Protein AF-A0A498CE31-F1 (afdb_monomer_lite)

Structure (mmCIF, N/CA/C/O backbone):
data_AF-A0A498CE31-F1
#
_entry.id   AF-A0A498CE31-F1
#
loop_
_atom_site.group_PDB
_atom_site.id
_atom_site.type_symbol
_atom_site.label_atom_id
_atom_site.label_alt_id
_atom_site.label_comp_id
_atom_site.label_asym_id
_atom_site.label_entity_id
_atom_site.label_seq_id
_atom_site.pdbx_PDB_ins_code
_atom_site.Cartn_x
_atom_site.Cartn_y
_atom_site.Cartn_z
_atom_site.occupancy
_atom_site.B_iso_or_equiv
_atom_site.auth_seq_id
_atom_site.auth_comp_id
_atom_site.auth_asym_id
_atom_site.auth_atom_id
_atom_site.pdbx_PDB_model_num
ATOM 1 N N . MET A 1 1 ? -31.314 -70.674 33.060 1.00 39.53 1 MET A N 1
ATOM 2 C CA . MET A 1 1 ? -30.081 -70.016 32.575 1.00 39.53 1 MET A CA 1
ATOM 3 C C . MET A 1 1 ? -30.277 -68.511 32.678 1.00 39.53 1 MET A C 1
ATOM 5 O O . MET A 1 1 ? -31.164 -67.989 32.021 1.00 39.53 1 MET A O 1
ATOM 9 N N . ARG A 1 2 ? -29.544 -67.838 33.573 1.00 36.94 2 ARG A N 1
ATOM 10 C CA . ARG A 1 2 ? -29.541 -66.370 33.699 1.00 36.94 2 ARG A CA 1
ATOM 11 C C . ARG A 1 2 ? -28.460 -65.829 32.764 1.00 36.94 2 ARG A C 1
ATOM 13 O O . ARG A 1 2 ? -27.302 -66.200 32.922 1.00 36.94 2 ARG A O 1
ATOM 20 N N . VAL A 1 3 ? -28.845 -65.010 31.790 1.00 39.75 3 VAL A N 1
ATOM 21 C CA . VAL A 1 3 ? -27.920 -64.3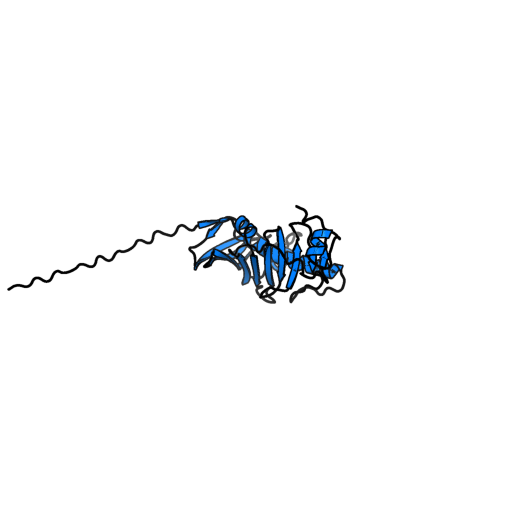25 30.879 1.00 39.75 3 VAL A CA 1
ATOM 22 C C . VAL A 1 3 ? -27.649 -62.938 31.462 1.00 39.75 3 VAL A C 1
ATOM 24 O O . VAL A 1 3 ? -28.561 -62.121 31.552 1.00 39.75 3 VAL A O 1
ATOM 27 N N . CYS A 1 4 ? -26.416 -62.695 31.908 1.00 37.56 4 CYS A N 1
ATOM 28 C CA . CYS A 1 4 ? -25.938 -61.368 32.293 1.00 37.56 4 CYS A CA 1
ATOM 29 C C . CYS A 1 4 ? -25.470 -60.620 31.037 1.00 37.56 4 CYS A C 1
ATOM 31 O O . CYS A 1 4 ? -24.540 -61.067 30.369 1.00 37.56 4 CYS A O 1
ATOM 33 N N . LEU A 1 5 ? -26.098 -59.485 30.730 1.00 38.47 5 LEU A N 1
ATOM 34 C CA . LEU A 1 5 ? -25.614 -58.512 29.748 1.00 38.47 5 LEU A CA 1
ATOM 35 C C . LEU A 1 5 ? -24.575 -57.591 30.414 1.00 38.47 5 LEU A C 1
ATOM 37 O O . LEU A 1 5 ? -24.880 -57.027 31.467 1.00 38.47 5 LEU A O 1
ATOM 41 N N . PRO A 1 6 ? -23.374 -57.399 29.840 1.00 47.97 6 PRO A N 1
ATOM 42 C CA . PRO A 1 6 ? -22.435 -56.405 30.336 1.00 47.97 6 PRO A CA 1
ATOM 43 C C . PRO A 1 6 ? -22.847 -55.010 29.846 1.00 47.97 6 PRO A C 1
ATOM 45 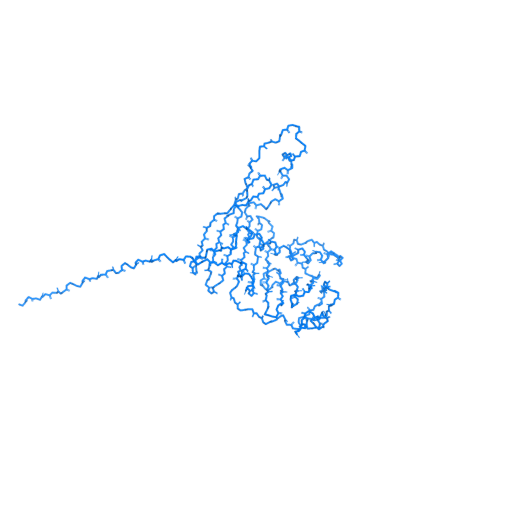O O . PRO A 1 6 ? -22.981 -54.766 28.648 1.00 47.97 6 PRO A O 1
ATOM 48 N N . VAL A 1 7 ? -23.040 -54.085 30.786 1.00 46.31 7 VAL A N 1
ATOM 49 C CA . VAL A 1 7 ? -23.193 -52.653 30.505 1.00 46.31 7 VAL A CA 1
ATOM 50 C C . VAL A 1 7 ? -21.807 -52.091 30.180 1.00 46.31 7 VAL A C 1
ATOM 52 O O . VAL A 1 7 ? -20.952 -52.001 31.058 1.00 46.31 7 VAL A O 1
ATOM 55 N N . LEU A 1 8 ? -21.570 -51.734 28.916 1.00 43.97 8 LEU A N 1
ATOM 56 C CA . LEU A 1 8 ? -20.396 -50.963 28.501 1.00 43.97 8 LEU A CA 1
ATOM 57 C C . LEU A 1 8 ? -20.628 -49.484 28.835 1.00 43.97 8 LEU A C 1
ATOM 59 O O . LEU A 1 8 ? -21.451 -48.819 28.209 1.00 43.97 8 LEU A O 1
ATOM 63 N N . ALA A 1 9 ? -19.895 -48.968 29.820 1.00 45.56 9 ALA A N 1
ATOM 64 C CA . ALA A 1 9 ? -19.836 -47.540 30.101 1.00 45.56 9 ALA A CA 1
ATOM 65 C C . ALA A 1 9 ? -18.932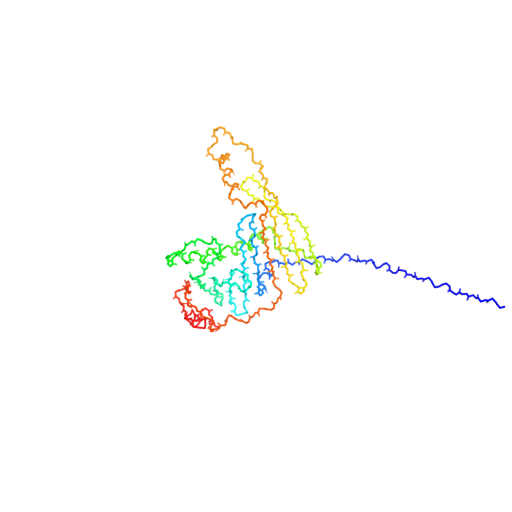 -46.854 29.061 1.00 45.56 9 ALA A C 1
ATOM 67 O O . ALA A 1 9 ? -17.719 -47.061 29.048 1.00 45.56 9 ALA A O 1
ATOM 68 N N . LEU A 1 10 ? -19.522 -46.044 28.177 1.00 44.47 10 LEU A N 1
ATOM 69 C CA . LEU A 1 10 ? -18.782 -45.146 27.291 1.00 44.47 10 LEU A CA 1
ATOM 70 C C . LEU A 1 10 ? -18.218 -43.991 28.134 1.00 44.47 10 LEU A C 1
ATOM 72 O O . LEU A 1 10 ? -18.959 -43.111 28.569 1.00 44.47 10 LEU A O 1
ATOM 76 N N . ALA A 1 11 ? -16.909 -43.990 28.381 1.00 48.56 11 ALA A N 1
ATOM 77 C CA . ALA A 1 11 ? -16.226 -42.839 28.954 1.00 48.56 11 ALA A CA 1
ATOM 78 C C . ALA A 1 11 ? -16.077 -41.767 27.863 1.00 48.56 11 ALA A C 1
ATOM 80 O O . ALA A 1 11 ? -15.272 -41.908 26.943 1.00 48.56 11 ALA A O 1
ATOM 81 N N . ALA A 1 12 ? -16.877 -40.704 27.945 1.00 49.38 12 ALA A N 1
ATOM 82 C CA . ALA A 1 12 ? -16.699 -39.520 27.117 1.00 49.38 12 ALA A CA 1
ATOM 83 C C . ALA A 1 12 ? -15.383 -38.834 27.518 1.00 49.38 12 ALA A C 1
ATOM 85 O O . ALA A 1 12 ? -15.279 -38.241 28.592 1.00 49.38 12 ALA A O 1
ATOM 86 N N . ALA A 1 13 ? -14.364 -38.936 26.665 1.00 50.34 13 ALA A N 1
ATOM 87 C CA . ALA A 1 13 ? -13.137 -38.172 26.814 1.00 50.34 13 ALA A CA 1
ATOM 88 C C . ALA A 1 13 ? -13.442 -36.695 26.522 1.00 50.34 13 ALA A C 1
ATOM 90 O O . ALA A 1 13 ? -13.488 -36.268 25.370 1.00 50.34 13 ALA A O 1
ATOM 91 N N . ILE A 1 14 ? -13.673 -35.913 27.576 1.00 54.31 14 ILE A N 1
ATOM 92 C CA . ILE A 1 14 ? -13.657 -34.453 27.501 1.00 54.31 14 ILE A CA 1
ATOM 93 C C . ILE A 1 14 ? -12.188 -34.066 27.324 1.00 54.31 14 ILE A C 1
ATOM 95 O O . ILE A 1 14 ? -11.436 -33.948 28.289 1.00 54.31 14 ILE A O 1
ATOM 99 N N . GLY A 1 15 ? -11.755 -33.946 26.070 1.00 50.81 15 GLY A N 1
ATOM 100 C CA . GLY A 1 15 ? -10.467 -33.354 25.746 1.00 50.81 15 GLY A CA 1
ATOM 101 C C . GLY A 1 15 ? -10.484 -31.899 26.195 1.00 50.81 15 GLY A C 1
ATOM 102 O O . GLY A 1 15 ? -11.150 -31.069 25.580 1.00 50.81 15 GLY A O 1
ATOM 103 N N . ALA A 1 16 ? -9.779 -31.589 27.281 1.00 47.34 16 ALA A N 1
ATOM 104 C CA . ALA A 1 16 ? -9.468 -30.214 27.630 1.00 47.34 16 ALA A CA 1
ATOM 105 C C . ALA A 1 16 ? -8.618 -29.638 26.489 1.00 47.34 16 ALA A C 1
ATOM 107 O O . ALA A 1 16 ? -7.443 -29.976 26.351 1.00 47.34 16 ALA A O 1
ATOM 108 N N . ALA A 1 17 ? -9.228 -28.817 25.633 1.00 56.50 17 ALA A N 1
ATOM 109 C CA . ALA A 1 17 ? -8.494 -28.033 24.658 1.00 56.50 17 ALA A CA 1
ATOM 110 C C . ALA A 1 17 ? -7.598 -27.071 25.444 1.00 56.50 17 ALA A C 1
ATOM 112 O O . ALA A 1 17 ? -8.073 -26.090 26.017 1.00 56.50 17 ALA A O 1
ATOM 113 N N . LEU A 1 18 ? -6.306 -27.393 25.533 1.00 46.00 18 LEU A N 1
ATOM 114 C CA . LEU A 1 18 ? -5.309 -26.443 26.005 1.00 46.00 18 LEU A CA 1
ATOM 115 C C . LEU A 1 18 ? -5.436 -25.191 25.124 1.00 46.00 18 LEU A C 1
ATOM 117 O O . LEU A 1 18 ? -5.502 -25.337 23.898 1.00 46.00 18 LEU A O 1
ATOM 121 N N . PRO A 1 19 ? -5.515 -23.980 25.701 1.00 50.19 19 PRO A N 1
ATOM 122 C CA . PRO A 1 19 ? -5.571 -22.769 24.901 1.00 50.19 19 PRO A CA 1
ATOM 123 C C . PRO A 1 19 ? -4.326 -22.741 24.016 1.00 50.19 19 PRO A C 1
ATOM 125 O O . PRO A 1 19 ? -3.203 -22.759 24.522 1.00 50.19 19 PRO A O 1
ATOM 128 N N . ALA A 1 20 ? -4.528 -22.756 22.697 1.00 58.19 20 ALA A N 1
ATOM 129 C CA . ALA A 1 20 ? -3.444 -22.582 21.747 1.00 58.19 20 ALA A CA 1
ATOM 130 C C . ALA A 1 20 ? -2.748 -21.262 22.092 1.00 58.19 20 ALA A C 1
ATOM 132 O O . ALA A 1 20 ? -3.361 -20.194 22.048 1.00 58.19 20 ALA A O 1
ATOM 133 N N . THR A 1 21 ? -1.489 -21.340 22.513 1.00 54.94 21 THR A N 1
ATOM 134 C CA . THR A 1 21 ? -0.675 -20.158 22.782 1.00 54.94 21 THR A CA 1
ATOM 135 C C . THR A 1 21 ? -0.584 -19.352 21.494 1.00 54.94 21 THR A C 1
ATOM 137 O O . THR A 1 21 ? -0.052 -19.849 20.501 1.00 54.94 21 THR A O 1
ATOM 140 N N . ALA A 1 22 ? -1.127 -18.133 21.501 1.00 68.12 22 ALA A N 1
ATOM 141 C CA . ALA A 1 22 ? -0.997 -17.202 20.389 1.00 68.12 22 ALA A CA 1
ATOM 142 C C . ALA A 1 22 ? 0.495 -16.995 20.091 1.00 68.12 22 ALA A C 1
ATOM 144 O O . ALA A 1 22 ? 1.258 -16.603 20.976 1.00 68.12 22 ALA A O 1
ATOM 145 N N . ALA A 1 23 ? 0.924 -17.310 18.869 1.00 84.25 23 ALA A N 1
ATOM 146 C CA . ALA A 1 23 ? 2.304 -17.098 18.458 1.00 84.25 23 ALA A CA 1
ATOM 147 C C . ALA A 1 23 ? 2.527 -15.598 18.237 1.00 84.25 23 ALA A C 1
ATOM 149 O O . ALA A 1 23 ? 1.749 -14.958 17.533 1.00 84.25 23 ALA A O 1
ATOM 150 N N . THR A 1 24 ? 3.586 -15.034 18.813 1.00 92.31 24 THR A N 1
ATOM 151 C CA . THR A 1 24 ? 3.970 -13.644 18.539 1.00 92.31 24 THR A CA 1
ATOM 152 C C . THR A 1 24 ? 4.974 -13.606 17.394 1.00 92.31 24 THR A C 1
ATOM 154 O O . THR A 1 24 ? 5.983 -14.308 17.438 1.00 92.31 24 THR A O 1
ATOM 157 N N . VAL A 1 25 ? 4.722 -12.770 16.388 1.00 94.50 25 VAL A N 1
ATOM 158 C CA . VAL A 1 25 ? 5.626 -12.547 15.248 1.00 94.50 25 VAL A CA 1
ATOM 159 C C . VAL A 1 25 ? 6.013 -11.075 15.135 1.00 94.50 25 VAL A C 1
ATOM 161 O O . VAL A 1 25 ? 5.256 -10.205 15.559 1.00 94.50 25 VAL A O 1
ATOM 164 N N . SER A 1 26 ? 7.176 -10.794 14.539 1.00 96.38 26 SER A N 1
ATOM 165 C CA . SER A 1 26 ? 7.560 -9.434 14.137 1.00 96.38 26 SER A CA 1
ATOM 166 C C . SER A 1 26 ? 6.936 -9.104 12.782 1.00 96.38 26 SER A C 1
ATOM 168 O O . SER A 1 26 ? 7.168 -9.804 11.792 1.00 96.38 26 SER A O 1
ATOM 170 N N . LEU A 1 27 ? 6.139 -8.040 12.739 1.00 95.88 27 LEU A N 1
ATOM 171 C CA . LEU A 1 27 ? 5.525 -7.519 11.524 1.00 95.88 27 LEU A CA 1
ATOM 172 C C . LEU A 1 27 ? 6.584 -7.010 10.549 1.00 95.88 27 LEU A C 1
ATOM 174 O O . LEU A 1 27 ? 6.479 -7.276 9.357 1.00 95.88 27 LEU A O 1
ATOM 178 N N . ASN A 1 28 ? 7.622 -6.337 11.040 1.00 95.62 28 ASN A N 1
ATOM 179 C CA . ASN A 1 28 ? 8.715 -5.832 10.217 1.00 95.62 28 ASN A CA 1
ATOM 180 C C . ASN A 1 28 ? 9.472 -6.978 9.550 1.00 95.62 28 ASN A C 1
ATOM 182 O O . ASN A 1 28 ? 9.565 -7.005 8.324 1.00 95.62 28 ASN A O 1
ATOM 186 N N . ALA A 1 29 ? 9.904 -7.979 10.325 1.00 95.19 29 ALA A N 1
ATOM 187 C CA . ALA A 1 29 ? 10.566 -9.158 9.768 1.00 95.19 29 ALA A CA 1
ATOM 188 C C . ALA A 1 29 ? 9.664 -9.879 8.756 1.00 95.19 29 ALA A C 1
ATOM 190 O O . ALA A 1 29 ? 10.123 -10.384 7.731 1.00 95.19 29 ALA A O 1
ATOM 191 N N . ARG A 1 30 ? 8.353 -9.903 9.022 1.00 95.31 30 ARG A N 1
ATOM 192 C CA . ARG A 1 30 ? 7.389 -10.518 8.119 1.00 95.31 30 ARG A CA 1
ATOM 193 C C . ARG A 1 30 ? 7.221 -9.745 6.811 1.00 95.31 30 ARG A C 1
ATOM 195 O O . ARG A 1 30 ? 7.101 -10.382 5.771 1.00 95.31 30 ARG A O 1
ATOM 202 N N . LEU A 1 31 ? 7.208 -8.416 6.848 1.00 95.50 31 LEU A N 1
ATOM 203 C CA . LEU A 1 31 ? 7.131 -7.568 5.657 1.00 95.50 31 LEU A CA 1
ATOM 204 C C . LEU A 1 31 ? 8.421 -7.635 4.833 1.00 95.50 31 LEU A C 1
ATOM 206 O O . LEU A 1 31 ? 8.346 -7.696 3.611 1.00 95.50 31 LEU A O 1
ATOM 210 N N . GLU A 1 32 ? 9.588 -7.690 5.476 1.00 93.06 32 GLU A N 1
ATOM 211 C CA . GLU A 1 32 ? 10.884 -7.862 4.801 1.00 93.06 32 GLU A CA 1
ATOM 212 C C . GLU A 1 32 ? 11.010 -9.226 4.109 1.00 93.06 32 GLU A C 1
ATOM 214 O O . GLU A 1 32 ? 11.558 -9.327 3.016 1.00 93.06 32 GLU A O 1
ATOM 219 N N . ALA A 1 33 ? 10.479 -10.286 4.725 1.00 93.50 33 ALA A N 1
ATOM 220 C CA . ALA A 1 33 ? 10.507 -11.633 4.159 1.00 93.50 33 ALA A CA 1
ATOM 221 C C . ALA A 1 33 ? 9.365 -11.915 3.164 1.00 93.50 33 ALA A C 1
ATOM 223 O O . ALA A 1 33 ? 9.342 -12.979 2.540 1.00 93.50 33 ALA A O 1
ATOM 224 N N . ALA A 1 34 ? 8.395 -11.008 3.024 1.00 96.25 34 ALA A N 1
ATOM 225 C CA . ALA A 1 34 ? 7.224 -11.230 2.188 1.00 96.25 34 ALA A CA 1
ATOM 226 C C . ALA A 1 34 ? 7.571 -11.148 0.698 1.00 96.25 34 ALA A C 1
ATOM 228 O O . ALA A 1 34 ? 8.137 -10.164 0.229 1.00 96.25 34 ALA A O 1
ATOM 229 N N . SER A 1 35 ? 7.125 -12.135 -0.081 1.00 96.44 35 SER A N 1
ATOM 230 C CA . SER A 1 35 ? 7.143 -12.038 -1.547 1.00 96.44 35 SER A CA 1
ATOM 231 C C . SER A 1 35 ? 6.209 -10.962 -2.073 1.00 96.44 35 SER A C 1
ATOM 233 O O . SER A 1 35 ? 6.492 -10.331 -3.090 1.00 96.44 35 SER A O 1
ATOM 235 N N . SER A 1 36 ? 5.094 -10.740 -1.380 1.00 96.81 36 SER A N 1
ATOM 236 C CA . SER A 1 36 ? 4.171 -9.675 -1.711 1.00 96.81 36 SER A CA 1
ATOM 237 C C . SER A 1 36 ? 3.400 -9.176 -0.495 1.00 96.81 36 SER A C 1
ATOM 239 O O . SER A 1 36 ? 3.041 -9.946 0.397 1.00 96.81 36 SER A O 1
ATOM 241 N N . VAL A 1 37 ? 3.126 -7.876 -0.498 1.00 97.81 37 VAL A N 1
ATOM 242 C CA . VAL A 1 37 ? 2.227 -7.196 0.428 1.00 97.81 37 VAL A CA 1
ATOM 243 C C . VAL A 1 37 ? 1.184 -6.461 -0.398 1.00 97.81 37 VAL A C 1
ATOM 245 O O . VAL A 1 37 ? 1.524 -5.570 -1.177 1.00 97.81 37 VAL A O 1
ATOM 248 N N . GLN A 1 38 ? -0.084 -6.822 -0.236 1.00 97.62 38 GLN A N 1
ATOM 249 C CA . GLN A 1 38 ? -1.195 -6.038 -0.761 1.00 97.62 38 GLN A CA 1
ATOM 250 C C . GLN A 1 38 ? -1.631 -5.013 0.285 1.00 97.62 38 GLN A C 1
ATOM 252 O O . GLN A 1 38 ? -1.728 -5.331 1.467 1.00 97.62 38 GLN A O 1
ATOM 257 N N . VAL A 1 39 ? -1.894 -3.790 -0.163 1.00 97.38 39 VAL A N 1
ATOM 258 C CA . VAL A 1 39 ? -2.295 -2.640 0.644 1.00 97.38 39 VAL A CA 1
ATOM 259 C C . VAL A 1 39 ? -3.640 -2.157 0.123 1.00 97.38 39 VAL A C 1
ATOM 261 O O . VAL A 1 39 ? -3.706 -1.524 -0.927 1.00 97.38 39 VAL A O 1
ATOM 264 N N . ASN A 1 40 ? -4.713 -2.443 0.848 1.00 96.75 40 ASN A N 1
ATOM 265 C CA . ASN A 1 40 ? -6.049 -1.962 0.512 1.00 96.75 40 ASN A CA 1
ATOM 266 C C . ASN A 1 40 ? -6.367 -0.755 1.393 1.00 96.75 40 ASN A C 1
ATOM 268 O O . ASN A 1 40 ? -6.341 -0.864 2.614 1.00 96.75 40 ASN A O 1
ATOM 272 N N . GLN A 1 41 ? -6.677 0.391 0.798 1.00 94.94 41 GLN A N 1
ATOM 273 C CA . GLN A 1 41 ? -7.115 1.590 1.506 1.00 94.94 41 GLN A CA 1
ATOM 274 C C . GLN A 1 41 ? -8.491 1.977 0.989 1.00 94.94 41 GLN A C 1
ATOM 276 O O . GLN A 1 41 ? -8.654 2.356 -0.169 1.00 94.94 41 GLN A O 1
ATOM 281 N N . VAL A 1 42 ? -9.488 1.857 1.854 1.00 95.25 42 VAL A N 1
ATOM 282 C CA . VAL A 1 42 ? -10.882 2.141 1.533 1.00 95.25 42 VAL A CA 1
ATOM 283 C C . VAL A 1 42 ? -11.295 3.364 2.344 1.00 95.25 42 VAL A C 1
ATOM 285 O O . VAL A 1 42 ? -11.465 3.246 3.562 1.00 95.25 42 VAL A O 1
ATOM 288 N N . PRO A 1 43 ? -11.423 4.543 1.716 1.00 92.31 43 PRO A N 1
ATOM 289 C CA . PRO A 1 43 ? -11.918 5.723 2.409 1.00 92.31 43 PRO A CA 1
ATOM 290 C C . PRO A 1 43 ? -13.393 5.540 2.788 1.00 92.31 43 PRO A C 1
ATOM 292 O O . PRO A 1 43 ? -14.099 4.718 2.206 1.00 92.31 43 PRO A O 1
ATOM 295 N N . ALA A 1 44 ? -13.888 6.351 3.726 1.00 89.50 44 ALA A N 1
ATOM 296 C CA . ALA A 1 44 ? -15.316 6.364 4.062 1.00 89.50 44 ALA A CA 1
ATOM 297 C C . ALA A 1 44 ? -16.215 6.737 2.861 1.00 89.50 44 ALA A C 1
ATOM 299 O O . ALA A 1 44 ? -17.381 6.354 2.807 1.00 89.50 44 ALA A O 1
ATOM 300 N N . SER A 1 45 ? -15.673 7.482 1.890 1.00 86.12 45 SER A N 1
ATOM 301 C CA . SER A 1 45 ? -16.312 7.770 0.604 1.00 86.12 45 SER A CA 1
ATOM 302 C C . SER A 1 45 ? -15.257 7.995 -0.484 1.00 86.12 45 SER A C 1
ATOM 304 O O . SER A 1 45 ? -14.159 8.464 -0.189 1.00 86.12 45 SER A O 1
ATOM 306 N N . GLY A 1 46 ? -15.586 7.677 -1.739 1.00 85.06 46 GLY A N 1
ATOM 307 C CA . GLY A 1 46 ? -14.677 7.821 -2.882 1.00 85.06 46 GLY A CA 1
ATOM 308 C C . GLY A 1 46 ? -14.022 6.509 -3.323 1.00 85.06 46 GLY A C 1
ATOM 309 O O . GLY A 1 46 ? -14.480 5.421 -2.978 1.00 85.06 46 GLY A O 1
ATOM 310 N N . ALA A 1 47 ? -12.976 6.618 -4.144 1.00 86.62 47 ALA A N 1
ATOM 311 C CA . ALA A 1 47 ? -12.297 5.468 -4.736 1.00 86.62 47 ALA A CA 1
ATOM 312 C C . ALA A 1 47 ? -11.332 4.798 -3.745 1.00 86.62 47 ALA A C 1
ATOM 314 O O . ALA A 1 47 ? -10.561 5.473 -3.064 1.00 86.62 47 ALA A O 1
ATOM 315 N N . ALA A 1 48 ? -11.351 3.465 -3.706 1.00 91.19 48 ALA A N 1
ATOM 316 C CA . ALA A 1 48 ? -10.416 2.674 -2.916 1.00 91.19 48 ALA A CA 1
ATOM 317 C C . ALA A 1 48 ? -9.085 2.489 -3.650 1.00 91.19 48 ALA A C 1
ATOM 319 O O . ALA A 1 48 ? -9.058 2.150 -4.837 1.00 91.19 48 ALA A O 1
ATOM 320 N N . LEU A 1 49 ? -7.980 2.671 -2.933 1.00 92.31 49 LEU A N 1
ATOM 321 C CA . LEU A 1 49 ? -6.645 2.396 -3.439 1.00 92.31 49 LEU A CA 1
ATOM 322 C C . LEU A 1 49 ? -6.278 0.951 -3.112 1.00 92.31 49 LEU A C 1
ATOM 324 O O . LEU A 1 49 ? -6.266 0.553 -1.950 1.00 92.31 49 LEU A O 1
ATOM 328 N N . VAL A 1 50 ? -5.946 0.180 -4.142 1.00 94.88 50 VAL A N 1
ATOM 329 C CA . VAL A 1 50 ? -5.383 -1.165 -4.008 1.00 94.88 50 VAL A CA 1
ATOM 330 C C . VAL A 1 50 ? -3.955 -1.096 -4.512 1.00 94.88 50 VAL A C 1
ATOM 332 O O . VAL A 1 50 ? -3.728 -0.806 -5.681 1.00 94.88 50 VAL A O 1
ATOM 335 N N . GLY A 1 51 ? -2.991 -1.294 -3.624 1.00 96.06 51 GLY A N 1
ATOM 336 C CA . GLY A 1 51 ? -1.576 -1.335 -3.948 1.00 96.06 51 GLY A CA 1
ATOM 337 C C . GLY A 1 51 ? -0.997 -2.715 -3.724 1.00 96.06 51 GLY A C 1
ATOM 338 O O . GLY A 1 51 ? -1.465 -3.469 -2.875 1.00 96.06 51 GLY A O 1
ATOM 339 N N . ARG A 1 52 ? 0.059 -3.039 -4.457 1.00 97.31 52 ARG A N 1
ATOM 340 C CA . ARG A 1 52 ? 0.867 -4.229 -4.221 1.00 97.31 52 ARG A CA 1
ATOM 341 C C . ARG A 1 52 ? 2.329 -3.854 -4.220 1.00 97.31 52 ARG A C 1
ATOM 343 O O . ARG A 1 52 ? 2.798 -3.257 -5.180 1.00 97.31 52 ARG A O 1
ATOM 350 N N . VAL A 1 53 ? 3.040 -4.269 -3.184 1.00 97.56 53 VAL A N 1
ATOM 351 C CA . VAL A 1 53 ? 4.499 -4.306 -3.153 1.00 97.56 53 VAL A CA 1
ATOM 352 C C . VAL A 1 53 ? 4.911 -5.752 -3.389 1.00 97.56 53 VAL A C 1
ATOM 354 O O . VAL A 1 53 ? 4.497 -6.638 -2.646 1.00 97.56 53 VAL A O 1
ATOM 357 N N . GLN A 1 54 ? 5.678 -6.015 -4.438 1.00 97.31 54 GLN A N 1
ATOM 358 C CA . GLN A 1 54 ? 6.246 -7.324 -4.740 1.00 97.31 54 GLN A CA 1
ATOM 359 C C . GLN A 1 54 ? 7.760 -7.266 -4.570 1.00 97.31 54 GLN A C 1
ATOM 361 O O . GLN A 1 54 ? 8.394 -6.312 -5.019 1.00 97.31 54 GLN A O 1
ATOM 366 N N . GLN A 1 55 ? 8.327 -8.278 -3.921 1.00 96.75 55 GLN A N 1
ATOM 367 C CA . GLN A 1 55 ? 9.759 -8.403 -3.664 1.00 96.75 55 GLN A CA 1
ATOM 368 C C . GLN A 1 55 ? 10.310 -9.649 -4.351 1.00 96.75 55 GLN A C 1
ATOM 370 O O . GLN A 1 55 ? 9.647 -10.689 -4.428 1.00 96.75 55 GLN A O 1
ATOM 375 N N . PHE A 1 56 ? 11.540 -9.535 -4.838 1.00 96.81 56 PHE A N 1
ATOM 376 C CA . PHE A 1 56 ? 12.225 -10.583 -5.583 1.00 96.81 56 PHE A CA 1
ATOM 377 C C . PHE A 1 56 ? 13.545 -10.954 -4.905 1.00 96.81 56 PHE A C 1
ATOM 379 O O . PHE A 1 56 ? 14.176 -10.133 -4.235 1.00 96.81 56 PHE A O 1
ATOM 386 N N . ARG A 1 57 ? 13.994 -12.199 -5.099 1.00 95.31 57 ARG A N 1
ATOM 387 C CA . ARG A 1 57 ? 15.204 -12.732 -4.445 1.00 95.31 57 ARG A CA 1
ATOM 388 C C . ARG A 1 57 ? 16.470 -11.975 -4.821 1.00 95.31 57 ARG A C 1
ATOM 390 O O . ARG A 1 57 ? 17.367 -11.830 -3.994 1.00 95.31 57 ARG A O 1
ATOM 397 N N . ASN A 1 58 ? 16.553 -11.481 -6.053 1.00 93.69 58 ASN A N 1
ATOM 398 C CA . ASN A 1 58 ? 17.675 -10.667 -6.515 1.00 93.69 58 ASN A CA 1
ATOM 399 C C . ASN A 1 58 ? 17.682 -9.233 -5.946 1.00 93.69 58 ASN A C 1
ATOM 401 O O . ASN A 1 58 ? 18.587 -8.467 -6.269 1.00 93.69 58 ASN A O 1
ATOM 405 N N . GLY A 1 59 ? 16.710 -8.869 -5.103 1.00 94.25 59 GLY A N 1
ATOM 406 C CA . GLY A 1 59 ? 16.599 -7.544 -4.502 1.00 94.25 59 GLY A CA 1
ATOM 407 C C . GLY A 1 59 ? 15.814 -6.539 -5.340 1.00 94.25 59 GLY A C 1
ATOM 408 O O . GLY A 1 59 ? 15.806 -5.359 -4.985 1.00 94.25 59 GLY A O 1
ATOM 409 N N . ASP A 1 60 ? 15.164 -6.963 -6.426 1.00 96.69 60 ASP A N 1
ATOM 410 C CA . ASP A 1 60 ? 14.190 -6.094 -7.078 1.00 96.69 60 ASP A CA 1
ATOM 411 C C . ASP A 1 60 ? 12.957 -5.902 -6.193 1.00 96.69 60 ASP A C 1
ATOM 413 O O . ASP A 1 60 ? 12.569 -6.781 -5.414 1.00 96.69 60 ASP A O 1
ATOM 417 N N . SER A 1 61 ? 12.287 -4.771 -6.382 1.00 97.12 61 SER A N 1
ATOM 418 C CA . SER A 1 61 ? 10.939 -4.563 -5.879 1.00 97.12 61 SER A CA 1
ATOM 419 C C . SER A 1 61 ? 10.072 -3.833 -6.893 1.00 97.12 61 SER A C 1
ATOM 421 O O . SER A 1 61 ? 10.541 -2.965 -7.629 1.00 97.12 61 SER A O 1
ATOM 423 N N . LEU A 1 62 ? 8.793 -4.194 -6.939 1.00 97.75 62 LEU A N 1
ATOM 424 C CA . LEU A 1 62 ? 7.806 -3.604 -7.834 1.00 97.75 62 LEU A CA 1
ATOM 425 C C . LEU A 1 62 ? 6.591 -3.154 -7.031 1.00 97.75 62 LEU A C 1
ATOM 427 O O . LEU A 1 62 ? 5.993 -3.948 -6.307 1.00 97.75 62 LEU A O 1
ATOM 431 N N . ILE A 1 63 ? 6.223 -1.885 -7.173 1.00 97.94 63 ILE A N 1
ATOM 432 C CA . ILE A 1 63 ? 4.985 -1.328 -6.637 1.00 97.94 63 ILE A CA 1
ATOM 433 C C . ILE A 1 63 ? 3.996 -1.175 -7.787 1.00 97.94 63 ILE A C 1
ATOM 435 O O . ILE A 1 63 ? 4.283 -0.458 -8.747 1.00 97.94 63 ILE A O 1
ATOM 439 N N . SER A 1 64 ? 2.828 -1.798 -7.658 1.00 96.94 64 SER A N 1
ATOM 440 C CA . SER A 1 64 ? 1.717 -1.720 -8.613 1.00 96.94 64 SER A CA 1
ATOM 441 C C . SER A 1 64 ? 0.441 -1.207 -7.944 1.00 96.94 64 SER A C 1
ATOM 443 O O . SER A 1 64 ? 0.265 -1.374 -6.737 1.00 96.94 64 SER A O 1
ATOM 445 N N . LEU A 1 65 ? -0.458 -0.607 -8.726 1.00 95.25 65 LEU A N 1
ATOM 446 C CA . LEU A 1 65 ? -1.774 -0.140 -8.279 1.00 95.25 65 LEU A CA 1
ATOM 447 C C . LEU A 1 65 ? -2.918 -0.769 -9.081 1.00 95.25 65 LEU A C 1
ATOM 449 O O . LEU A 1 65 ? -2.806 -0.953 -10.287 1.00 95.25 65 LEU A O 1
ATOM 453 N N . GLY A 1 66 ? -4.049 -1.011 -8.430 1.00 91.12 66 GLY A N 1
ATOM 454 C CA . GLY A 1 66 ? -5.243 -1.629 -9.005 1.00 91.12 66 GLY A CA 1
ATOM 455 C C . GLY A 1 66 ? -5.396 -3.106 -8.639 1.00 91.12 66 GLY A C 1
ATOM 456 O O . GLY A 1 66 ? -4.537 -3.704 -7.989 1.00 91.12 66 GLY A O 1
ATOM 457 N N . ASP A 1 67 ? -6.522 -3.679 -9.057 1.00 84.56 67 ASP A N 1
ATOM 458 C CA . ASP A 1 67 ? -6.853 -5.086 -8.832 1.00 84.56 67 ASP A CA 1
ATOM 459 C C . ASP A 1 67 ? -6.001 -6.031 -9.694 1.00 84.56 67 ASP A C 1
ATOM 461 O O . ASP A 1 67 ? -5.354 -5.623 -10.664 1.00 84.56 67 ASP A O 1
ATOM 465 N N . GLY A 1 68 ? -6.021 -7.329 -9.370 1.00 82.50 68 GLY A N 1
ATOM 466 C CA . GLY A 1 68 ? -5.228 -8.324 -10.103 1.00 82.50 68 GLY A CA 1
ATOM 467 C C . GLY A 1 68 ? -3.747 -7.969 -10.026 1.00 82.50 68 GLY A C 1
ATOM 468 O O . GLY A 1 68 ? -3.305 -7.576 -8.959 1.00 82.50 68 GLY A O 1
ATOM 469 N N . GLU A 1 69 ? -2.981 -8.054 -11.114 1.00 80.62 69 GLU A N 1
ATOM 470 C CA . GLU A 1 69 ? -1.557 -7.663 -11.135 1.00 80.62 69 GLU A CA 1
ATOM 471 C C . GLU A 1 69 ? -1.324 -6.139 -11.040 1.00 80.62 69 GLU A C 1
ATOM 473 O O . GLU A 1 69 ? -0.243 -5.707 -10.630 1.00 80.62 69 GLU A O 1
ATOM 478 N N . GLY A 1 70 ? -2.357 -5.331 -11.306 1.00 87.25 70 GLY A N 1
ATOM 479 C CA . GLY A 1 70 ? -2.304 -3.871 -11.269 1.00 87.25 70 GLY A CA 1
ATOM 480 C C . GLY A 1 70 ? -1.399 -3.244 -12.339 1.00 87.25 70 GLY A C 1
ATOM 481 O O . GLY A 1 70 ? -0.683 -3.917 -13.077 1.00 87.25 70 GLY A O 1
ATOM 482 N N . GLN A 1 71 ? -1.418 -1.916 -12.428 1.00 92.81 71 GLN A N 1
ATOM 483 C CA . GLN A 1 71 ? -0.484 -1.135 -13.228 1.00 92.81 71 GLN A CA 1
ATOM 484 C C . GLN A 1 71 ? 0.802 -0.885 -12.424 1.00 92.81 71 GLN A C 1
ATOM 486 O O . GLN A 1 71 ? 0.729 -0.284 -11.348 1.00 92.81 71 GLN A O 1
ATOM 491 N N . PRO A 1 72 ? 1.983 -1.282 -12.927 1.00 95.81 72 PRO A N 1
ATOM 492 C CA . PRO A 1 72 ? 3.252 -0.976 -12.278 1.00 95.81 72 PRO A CA 1
ATOM 493 C C . PRO A 1 72 ? 3.521 0.528 -12.227 1.00 95.81 72 PRO A C 1
ATOM 495 O O . PRO A 1 72 ? 3.375 1.225 -13.233 1.00 95.81 72 PRO A O 1
ATOM 498 N N . VAL A 1 73 ? 3.956 1.016 -11.070 1.00 96.44 73 VAL A N 1
ATOM 499 C CA . VAL A 1 73 ? 4.203 2.438 -10.803 1.00 96.44 73 VAL A CA 1
ATOM 500 C C . VAL A 1 73 ? 5.674 2.712 -10.519 1.00 96.44 73 VAL A C 1
ATOM 502 O O . VAL A 1 73 ? 6.240 3.654 -11.075 1.00 96.44 73 VAL A O 1
ATOM 505 N N . VAL A 1 74 ? 6.295 1.900 -9.662 1.00 97.31 74 VAL A N 1
ATOM 506 C CA . VAL A 1 74 ? 7.701 2.054 -9.271 1.00 97.31 74 VAL A CA 1
ATOM 507 C C . VAL A 1 74 ? 8.393 0.707 -9.302 1.00 97.31 74 VAL A C 1
ATOM 509 O O . VAL A 1 74 ? 7.885 -0.263 -8.750 1.00 97.31 74 VAL A O 1
ATOM 512 N N . LEU A 1 75 ? 9.563 0.669 -9.926 1.00 97.50 75 LEU A N 1
ATOM 513 C CA . LEU A 1 75 ? 10.432 -0.493 -10.005 1.00 97.50 75 LEU A CA 1
ATOM 514 C C . LEU A 1 75 ? 11.794 -0.123 -9.427 1.00 97.50 75 LEU A C 1
ATOM 516 O O . LEU A 1 75 ? 12.457 0.781 -9.926 1.00 97.50 75 LEU A O 1
ATOM 520 N N . THR A 1 76 ? 12.243 -0.843 -8.413 1.00 96.25 76 THR A N 1
ATOM 521 C CA . THR A 1 76 ? 13.614 -0.757 -7.913 1.00 96.25 76 THR A CA 1
ATOM 522 C C . THR A 1 76 ? 14.346 -2.011 -8.347 1.00 96.25 76 THR A C 1
ATOM 524 O O . THR A 1 76 ? 13.845 -3.112 -8.142 1.00 96.25 76 THR A O 1
ATOM 527 N N . LEU A 1 77 ? 15.522 -1.855 -8.950 1.00 94.94 77 LEU A N 1
ATOM 528 C CA . LEU A 1 77 ? 16.338 -2.981 -9.400 1.00 94.94 77 LEU A CA 1
ATOM 529 C C . LEU A 1 77 ? 17.479 -3.213 -8.417 1.00 94.94 77 LEU A C 1
ATOM 531 O O . LEU A 1 77 ? 18.191 -2.266 -8.097 1.00 94.94 77 LEU A O 1
ATOM 535 N N . CYS A 1 78 ? 17.647 -4.450 -7.944 1.00 92.50 78 CYS A N 1
ATOM 536 C CA . CYS A 1 78 ? 18.769 -4.865 -7.091 1.00 92.50 78 CYS A CA 1
ATOM 537 C C . CYS A 1 78 ? 19.021 -3.948 -5.874 1.00 92.50 78 CYS A C 1
ATOM 539 O O . CYS A 1 78 ? 20.163 -3.645 -5.542 1.00 92.50 78 CYS A O 1
ATOM 541 N N . LYS A 1 79 ? 17.958 -3.470 -5.208 1.00 90.69 79 LYS A N 1
ATOM 542 C CA . LYS A 1 79 ? 18.015 -2.483 -4.103 1.00 90.69 79 LYS A CA 1
ATOM 543 C C . LYS A 1 79 ? 18.661 -1.130 -4.471 1.00 90.69 79 LYS A C 1
ATOM 545 O O . LYS A 1 79 ? 19.016 -0.357 -3.584 1.00 90.69 79 LYS A O 1
ATOM 550 N N . GLY A 1 80 ? 18.812 -0.851 -5.763 1.00 90.38 80 GLY A N 1
ATOM 551 C CA . GLY A 1 80 ? 19.400 0.362 -6.316 1.00 90.38 80 GLY A CA 1
ATOM 552 C C . GLY A 1 80 ? 18.416 1.525 -6.408 1.00 90.38 80 GLY A C 1
ATOM 553 O O . GLY A 1 80 ? 17.560 1.733 -5.544 1.00 90.38 80 GLY A O 1
ATOM 554 N N . LYS A 1 81 ? 18.549 2.335 -7.461 1.00 89.94 81 LYS A N 1
ATOM 555 C CA . LYS A 1 81 ? 17.668 3.495 -7.677 1.00 89.94 81 LYS A CA 1
ATOM 556 C C . LYS A 1 81 ? 16.345 3.105 -8.344 1.00 89.94 81 LYS A C 1
ATOM 558 O O . LYS A 1 81 ? 16.258 2.160 -9.128 1.00 89.94 81 LYS A O 1
ATOM 563 N N . ALA A 1 82 ? 15.307 3.875 -8.025 1.00 93.62 82 ALA A N 1
ATOM 564 C CA . ALA A 1 82 ? 13.961 3.659 -8.535 1.00 93.62 82 ALA A CA 1
ATOM 565 C C . ALA A 1 82 ? 13.824 4.054 -10.014 1.00 93.62 82 ALA A C 1
ATOM 567 O O . ALA A 1 82 ? 14.413 5.030 -10.483 1.00 93.62 82 ALA A O 1
ATOM 568 N N . HIS A 1 83 ? 12.967 3.324 -10.714 1.00 96.12 83 HIS A N 1
ATOM 569 C CA . HIS A 1 83 ? 12.428 3.633 -12.026 1.00 96.12 83 HIS A CA 1
ATOM 570 C C . HIS A 1 83 ? 10.946 3.955 -11.848 1.00 96.12 83 HIS A C 1
ATOM 572 O O . HIS A 1 83 ? 10.205 3.174 -11.252 1.00 96.12 83 HIS A O 1
ATOM 578 N N . LEU A 1 84 ? 10.515 5.109 -12.346 1.00 96.88 84 LEU A N 1
ATOM 579 C CA . LEU A 1 84 ? 9.155 5.618 -12.195 1.00 96.88 84 LEU A CA 1
ATOM 580 C C . LEU A 1 84 ? 8.411 5.485 -13.520 1.00 96.88 84 LEU A C 1
ATOM 582 O O . LEU A 1 84 ? 8.868 6.015 -14.531 1.00 96.88 84 LEU A O 1
ATOM 586 N N . ASN A 1 85 ? 7.268 4.807 -13.524 1.00 96.50 85 ASN A N 1
ATOM 587 C CA . ASN A 1 85 ? 6.411 4.725 -14.700 1.00 96.50 85 ASN A CA 1
ATOM 588 C C . ASN A 1 85 ? 5.634 6.038 -14.863 1.00 96.50 85 ASN A C 1
ATOM 590 O O . ASN A 1 85 ? 4.666 6.289 -14.146 1.00 96.50 85 ASN A O 1
ATOM 594 N N . LEU A 1 86 ? 6.043 6.880 -15.813 1.00 95.44 86 LEU A N 1
ATOM 595 C CA . LEU A 1 86 ? 5.429 8.194 -16.033 1.00 95.44 86 LEU A CA 1
ATOM 596 C C . LEU A 1 86 ? 4.025 8.090 -16.646 1.00 95.44 86 LEU A C 1
ATOM 598 O O . LEU A 1 86 ? 3.208 9.006 -16.519 1.00 95.44 86 LEU A O 1
ATOM 602 N N . GLU A 1 87 ? 3.720 6.954 -17.268 1.00 92.62 87 GLU A N 1
ATOM 603 C CA . GLU A 1 87 ? 2.406 6.665 -17.840 1.00 92.62 87 GLU A CA 1
ATOM 604 C C . GLU A 1 87 ? 1.460 5.995 -16.832 1.00 92.62 87 GLU A C 1
ATOM 606 O O . GLU A 1 87 ? 0.280 5.805 -17.132 1.00 92.62 87 GLU A O 1
ATOM 611 N N . ALA A 1 88 ? 1.937 5.677 -15.622 1.00 92.12 88 ALA A N 1
ATOM 612 C CA . ALA A 1 88 ? 1.078 5.149 -14.575 1.00 92.12 88 ALA A CA 1
ATOM 613 C C . ALA A 1 88 ? 0.080 6.198 -14.075 1.00 92.12 88 ALA A C 1
ATOM 615 O O . ALA A 1 88 ? 0.407 7.381 -13.913 1.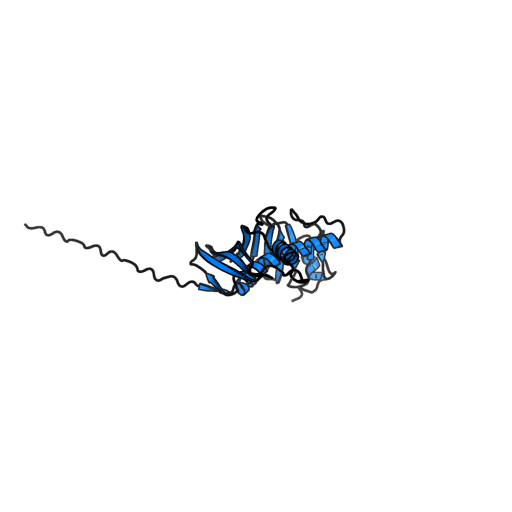00 92.12 88 ALA A O 1
ATOM 616 N N . SER A 1 89 ? -1.140 5.751 -13.792 1.00 88.75 89 SER A N 1
ATOM 617 C CA . SER A 1 89 ? -2.199 6.546 -13.184 1.00 88.75 89 SER A CA 1
ATOM 618 C C . SER A 1 89 ? -3.178 5.637 -12.438 1.00 88.75 89 SER A C 1
ATOM 620 O O . SER A 1 89 ? -3.244 4.436 -12.673 1.00 88.75 89 SER A O 1
ATOM 622 N N . TRP A 1 90 ? -3.960 6.211 -11.535 1.00 85.62 90 TRP A N 1
ATOM 623 C CA . TRP A 1 90 ? -4.983 5.507 -10.767 1.00 85.62 90 TRP A CA 1
ATOM 624 C C . TRP A 1 90 ? -6.218 6.415 -10.643 1.00 85.62 90 TRP A C 1
ATOM 626 O O . TRP A 1 90 ? -6.051 7.640 -10.648 1.00 85.62 90 TRP A O 1
ATOM 636 N N . PRO A 1 91 ? -7.453 5.877 -10.574 1.00 83.25 91 PRO A N 1
ATOM 637 C CA . PRO A 1 91 ? -8.654 6.688 -10.386 1.00 83.25 91 PRO A CA 1
ATOM 638 C C . PRO A 1 91 ? -8.546 7.650 -9.198 1.00 83.25 91 PRO A C 1
ATOM 640 O O . PRO A 1 91 ? -8.433 7.226 -8.059 1.00 83.25 91 PRO A O 1
ATOM 643 N N . GLY A 1 92 ? -8.603 8.956 -9.466 1.00 77.38 92 GLY A N 1
ATOM 644 C CA . GLY A 1 92 ? -8.449 9.997 -8.441 1.00 77.38 92 GLY A CA 1
ATOM 645 C C . GLY A 1 92 ? -7.027 10.546 -8.293 1.00 77.38 92 GLY A C 1
ATOM 646 O O . GLY A 1 92 ? -6.831 11.517 -7.566 1.00 77.38 92 GLY A O 1
ATOM 647 N N . ALA A 1 93 ? -6.040 10.000 -9.011 1.00 82.56 93 ALA A N 1
ATOM 648 C CA . ALA A 1 93 ? -4.726 10.623 -9.118 1.00 82.56 93 ALA A CA 1
ATOM 649 C C . ALA A 1 93 ? -4.828 11.975 -9.861 1.00 82.56 93 ALA A C 1
ATOM 651 O O . ALA A 1 93 ? -5.572 12.077 -10.844 1.00 82.56 93 ALA A O 1
ATOM 652 N N . PRO A 1 94 ? -4.061 13.005 -9.453 1.00 84.44 94 PRO A N 1
ATOM 653 C CA . PRO A 1 94 ? -4.040 14.286 -10.148 1.00 84.44 94 PRO A CA 1
ATOM 654 C C . PRO A 1 94 ? -3.697 14.138 -11.635 1.00 84.44 94 PRO A C 1
ATOM 656 O O . PRO A 1 94 ? -2.876 13.301 -12.033 1.00 84.44 94 PRO A O 1
ATOM 659 N N . ALA A 1 95 ? -4.308 14.983 -12.466 1.00 88.50 95 ALA A N 1
ATOM 660 C CA . ALA A 1 95 ? -3.906 15.100 -13.860 1.00 88.50 95 ALA A CA 1
ATOM 661 C C . ALA A 1 95 ? -2.445 15.570 -13.932 1.00 88.50 95 ALA A C 1
ATOM 663 O O . ALA A 1 95 ? -2.048 16.477 -13.206 1.00 88.50 95 ALA A O 1
ATOM 664 N N . ALA A 1 96 ? -1.661 14.957 -14.817 1.00 92.00 96 ALA A N 1
ATOM 665 C CA . ALA A 1 96 ? -0.258 15.290 -15.027 1.00 92.00 96 ALA A CA 1
ATOM 666 C C . ALA A 1 96 ? 0.024 15.366 -16.528 1.00 92.00 96 ALA A C 1
ATOM 668 O O . ALA A 1 96 ? -0.267 14.418 -17.266 1.00 92.00 96 ALA A O 1
ATOM 669 N N . LYS A 1 97 ? 0.555 16.501 -16.974 1.00 91.38 97 LYS A N 1
ATOM 670 C CA . LYS A 1 97 ? 0.825 16.829 -18.375 1.00 91.38 97 LYS A CA 1
ATOM 671 C C . LYS A 1 97 ? 2.321 16.909 -18.646 1.00 91.38 97 LYS A C 1
ATOM 673 O O . LYS A 1 97 ? 2.754 16.435 -19.695 1.00 91.38 97 LYS A O 1
ATOM 678 N N . THR A 1 98 ? 3.101 17.475 -17.726 1.00 94.75 98 THR A N 1
ATOM 679 C CA . THR A 1 98 ? 4.558 17.580 -17.884 1.00 94.75 98 THR A CA 1
ATOM 680 C C . THR A 1 98 ? 5.279 16.328 -17.367 1.00 94.75 98 THR A C 1
ATOM 682 O O . THR A 1 98 ? 4.711 15.573 -16.569 1.00 94.75 98 THR A O 1
ATOM 685 N N . PRO A 1 99 ? 6.526 16.070 -17.801 1.00 91.88 99 PRO A N 1
ATOM 686 C CA . PRO A 1 99 ? 7.345 14.992 -17.247 1.00 91.88 99 PRO A CA 1
ATOM 687 C C . PRO A 1 99 ? 7.499 15.072 -15.723 1.00 91.88 99 PRO A C 1
ATOM 689 O O . PRO A 1 99 ? 7.381 14.056 -15.043 1.00 91.88 99 PRO A O 1
ATOM 692 N N . GLU A 1 100 ? 7.682 16.274 -15.178 1.00 92.81 100 GLU A N 1
ATOM 693 C CA . GLU A 1 100 ? 7.840 16.518 -13.743 1.00 92.81 100 GLU A CA 1
ATOM 694 C C . GLU A 1 100 ? 6.543 16.208 -12.988 1.00 92.81 100 GLU A C 1
ATOM 696 O O . GLU A 1 100 ? 6.563 15.519 -11.970 1.00 92.81 100 GLU A O 1
ATOM 701 N N . GLU A 1 101 ? 5.391 16.642 -13.510 1.00 95.31 101 GLU A N 1
ATOM 702 C CA . GLU A 1 101 ? 4.085 16.307 -12.934 1.00 95.31 101 GLU A CA 1
ATOM 703 C C . GLU A 1 101 ? 3.840 14.792 -12.957 1.00 95.31 101 GLU A C 1
ATOM 705 O O . GLU A 1 101 ? 3.342 14.220 -11.984 1.00 95.31 101 GLU A O 1
ATOM 710 N N . LYS A 1 102 ? 4.216 14.114 -14.050 1.00 95.50 102 LYS A N 1
ATOM 711 C CA . LYS A 1 102 ? 4.086 12.656 -14.177 1.00 95.50 102 LYS A CA 1
ATOM 712 C C . LYS A 1 102 ? 4.999 11.924 -13.194 1.00 95.50 102 LYS A C 1
ATOM 714 O O . LYS A 1 102 ? 4.568 10.955 -12.570 1.00 95.50 102 LYS A O 1
ATOM 719 N N . GLN A 1 103 ? 6.226 12.409 -13.010 1.00 94.19 103 GLN A N 1
ATOM 720 C CA . GLN A 1 103 ? 7.160 11.905 -12.007 1.00 94.19 103 GLN A CA 1
ATOM 721 C C . GLN A 1 103 ? 6.579 12.057 -10.599 1.00 94.19 103 GLN A C 1
ATOM 723 O O . GLN A 1 103 ? 6.553 11.089 -9.838 1.00 94.19 103 GLN A O 1
ATOM 728 N N . MET A 1 104 ? 6.082 13.249 -10.257 1.00 93.69 104 MET A N 1
ATOM 729 C CA . MET A 1 104 ? 5.482 13.516 -8.950 1.00 93.69 104 MET A CA 1
ATOM 730 C C . MET A 1 104 ? 4.237 12.665 -8.710 1.00 93.69 104 MET A C 1
ATOM 732 O O . MET A 1 104 ? 4.035 12.192 -7.594 1.00 93.69 104 MET A O 1
ATOM 736 N N . ARG A 1 105 ? 3.440 12.397 -9.749 1.00 94.81 105 ARG A N 1
ATOM 737 C CA . ARG A 1 105 ? 2.303 11.474 -9.671 1.00 94.81 105 ARG A CA 1
ATOM 738 C C . ARG A 1 105 ? 2.753 10.045 -9.373 1.00 94.81 105 ARG A C 1
ATOM 740 O O . ARG A 1 105 ? 2.215 9.435 -8.453 1.00 94.81 105 ARG A O 1
ATOM 747 N N . ALA A 1 106 ? 3.734 9.516 -10.108 1.00 94.69 106 ALA A N 1
ATOM 748 C CA . ALA A 1 106 ? 4.278 8.176 -9.869 1.00 94.69 106 ALA A CA 1
ATOM 749 C C . ALA A 1 106 ? 4.844 8.043 -8.445 1.00 94.69 106 ALA A C 1
ATOM 751 O O . ALA A 1 106 ? 4.522 7.097 -7.724 1.00 94.69 106 ALA A O 1
ATOM 752 N N . TYR A 1 107 ? 5.612 9.042 -8.006 1.00 93.31 107 TYR A N 1
ATOM 753 C CA . TYR A 1 107 ? 6.141 9.099 -6.648 1.00 93.31 107 TYR A CA 1
ATOM 754 C C . TYR A 1 107 ? 5.023 9.173 -5.596 1.00 93.31 107 TYR A C 1
ATOM 756 O O . TYR A 1 107 ? 5.001 8.367 -4.668 1.00 93.31 107 TYR A O 1
ATOM 764 N N . GLY A 1 108 ? 4.046 10.067 -5.765 1.00 93.44 108 GLY A N 1
ATOM 765 C CA . GLY A 1 108 ? 2.901 10.201 -4.860 1.00 93.44 108 GLY A CA 1
ATOM 766 C C . GLY A 1 108 ? 2.094 8.908 -4.731 1.00 93.44 108 GLY A C 1
ATOM 767 O O . GLY A 1 108 ? 1.732 8.516 -3.626 1.00 93.44 108 GLY A O 1
ATOM 768 N N . MET A 1 109 ? 1.898 8.190 -5.839 1.00 94.19 109 MET A N 1
ATOM 769 C CA . MET A 1 109 ? 1.261 6.872 -5.848 1.00 94.19 109 MET A CA 1
ATOM 770 C C . MET A 1 109 ? 2.062 5.834 -5.049 1.00 94.19 109 MET A C 1
ATOM 772 O O . MET A 1 109 ? 1.477 5.119 -4.237 1.00 94.19 109 MET A O 1
ATOM 776 N N . SER A 1 110 ? 3.394 5.782 -5.190 1.00 94.88 110 SER A N 1
ATOM 777 C CA . SER A 1 110 ? 4.213 4.906 -4.332 1.00 94.88 110 SER A CA 1
ATOM 778 C C . SER A 1 110 ? 4.163 5.293 -2.856 1.00 94.88 110 SER A C 1
ATOM 780 O O . SER A 1 110 ? 4.050 4.419 -1.998 1.00 94.88 110 SER A O 1
ATOM 782 N N . MET A 1 111 ? 4.181 6.593 -2.552 1.00 94.81 111 MET A N 1
ATOM 783 C CA . MET A 1 111 ? 4.104 7.088 -1.180 1.00 94.81 111 MET A CA 1
ATOM 784 C C . MET A 1 111 ? 2.750 6.788 -0.545 1.00 94.81 111 MET A C 1
ATOM 786 O O . MET A 1 111 ? 2.707 6.487 0.642 1.00 94.81 111 MET A O 1
ATOM 790 N N . ALA A 1 112 ? 1.660 6.797 -1.314 1.00 93.06 112 ALA A N 1
ATOM 791 C CA . ALA A 1 112 ? 0.351 6.389 -0.821 1.00 93.06 112 ALA A CA 1
ATOM 792 C C . ALA A 1 112 ? 0.347 4.911 -0.390 1.00 93.06 112 ALA A C 1
ATOM 794 O O . ALA A 1 112 ? -0.131 4.597 0.700 1.00 93.06 112 ALA A O 1
ATOM 795 N N . VAL A 1 113 ? 0.933 4.010 -1.192 1.00 96.00 113 VAL A N 1
ATOM 796 C CA . VAL A 1 113 ? 1.061 2.578 -0.849 1.00 96.00 113 VAL A CA 1
ATOM 797 C C . VAL A 1 113 ? 1.924 2.390 0.400 1.00 96.00 113 VAL A C 1
ATOM 799 O O . VAL A 1 113 ? 1.478 1.777 1.371 1.00 96.00 113 VAL A O 1
ATOM 802 N N . MET A 1 114 ? 3.130 2.964 0.407 1.00 95.81 114 MET A N 1
ATOM 803 C CA . MET A 1 114 ? 4.068 2.840 1.528 1.00 95.81 114 MET A CA 1
ATOM 804 C C . MET A 1 114 ? 3.535 3.496 2.807 1.00 95.81 114 MET A C 1
ATOM 806 O O . MET A 1 114 ? 3.687 2.943 3.892 1.00 95.81 114 MET A O 1
ATOM 810 N N . GLY A 1 115 ? 2.857 4.639 2.690 1.00 95.19 115 GLY A N 1
ATOM 811 C CA . GLY A 1 115 ? 2.198 5.320 3.803 1.00 95.19 115 GLY A CA 1
ATOM 812 C C . GLY A 1 115 ? 1.072 4.484 4.410 1.00 95.19 115 GLY A C 1
ATOM 813 O O . GLY A 1 115 ? 0.944 4.425 5.630 1.00 95.19 115 GLY A O 1
ATOM 814 N N . GLY A 1 116 ? 0.314 3.757 3.581 1.00 95.25 116 GLY A N 1
ATOM 815 C CA . GLY A 1 116 ? -0.675 2.787 4.056 1.00 95.25 116 GLY A CA 1
ATOM 816 C C . GLY A 1 116 ? -0.052 1.665 4.887 1.00 95.25 116 GLY A C 1
ATOM 817 O O . GLY A 1 116 ? -0.570 1.337 5.953 1.00 95.25 116 GLY A O 1
ATOM 818 N N . MET A 1 117 ? 1.086 1.120 4.440 1.00 96.94 117 MET A N 1
ATOM 819 C CA . MET A 1 117 ? 1.851 0.120 5.201 1.00 96.94 117 MET A CA 1
ATOM 820 C C . MET A 1 117 ? 2.358 0.678 6.527 1.00 96.94 117 MET A C 1
ATOM 822 O O . MET A 1 117 ? 2.095 0.091 7.577 1.00 96.94 117 MET A O 1
ATOM 826 N N . ALA A 1 118 ? 3.008 1.842 6.481 1.00 95.81 118 ALA A N 1
ATOM 827 C CA . ALA A 1 118 ? 3.563 2.501 7.655 1.00 95.81 118 ALA A CA 1
ATOM 828 C C . ALA A 1 118 ? 2.483 2.832 8.692 1.00 95.81 118 ALA A C 1
ATOM 830 O O . ALA A 1 118 ? 2.706 2.661 9.888 1.00 95.81 118 ALA A O 1
ATOM 831 N N . MET A 1 119 ? 1.293 3.254 8.256 1.00 94.94 119 MET A N 1
ATOM 832 C CA . MET A 1 119 ? 0.183 3.531 9.163 1.00 94.94 119 MET A CA 1
ATOM 833 C C . MET A 1 119 ? -0.322 2.267 9.856 1.00 94.94 119 MET A C 1
ATOM 835 O O . MET A 1 119 ? -0.574 2.292 11.061 1.00 94.94 119 MET A O 1
ATOM 839 N N . VAL A 1 120 ? -0.434 1.154 9.122 1.00 97.06 120 VAL A N 1
ATOM 840 C CA . VAL A 1 120 ? -0.821 -0.120 9.734 1.00 97.06 120 VAL A CA 1
ATOM 841 C C . VAL A 1 120 ? 0.216 -0.560 10.763 1.00 97.06 120 VAL A C 1
ATOM 843 O O . VAL A 1 120 ? -0.154 -0.812 11.907 1.00 97.06 120 VAL A O 1
ATOM 846 N N . GLN A 1 121 ? 1.502 -0.537 10.403 1.00 95.31 121 GLN A N 1
ATOM 847 C CA . GLN A 1 121 ? 2.604 -0.848 11.319 1.00 95.31 121 GLN A CA 1
ATOM 848 C C . GLN A 1 121 ? 2.616 0.064 12.555 1.00 95.31 121 GLN A C 1
ATOM 850 O O . GLN A 1 121 ? 2.785 -0.420 13.673 1.00 95.31 121 GLN A O 1
ATOM 855 N N . GLY A 1 122 ? 2.415 1.371 12.373 1.00 95.19 122 GLY A N 1
ATOM 856 C CA . GLY A 1 122 ? 2.433 2.353 13.456 1.00 95.19 122 GLY A CA 1
ATOM 857 C C . GLY A 1 122 ? 1.322 2.136 14.485 1.00 95.19 122 GLY A C 1
ATOM 858 O O . GLY A 1 122 ? 1.561 2.286 15.680 1.00 95.19 122 GLY A O 1
ATOM 859 N N . ILE A 1 123 ? 0.127 1.735 14.042 1.00 95.75 123 ILE A N 1
ATOM 860 C CA . ILE A 1 123 ? -1.026 1.505 14.926 1.00 95.75 123 ILE A CA 1
ATOM 861 C C . ILE A 1 123 ? -0.976 0.118 15.580 1.00 95.75 123 ILE A C 1
ATOM 863 O O . ILE A 1 123 ? -1.355 -0.029 16.746 1.00 95.75 123 ILE A O 1
ATOM 867 N N . THR A 1 124 ? -0.538 -0.921 14.863 1.00 95.06 124 THR A N 1
ATOM 868 C CA . THR A 1 124 ? -0.488 -2.277 15.433 1.00 95.06 124 THR A CA 1
ATOM 869 C C . THR A 1 124 ? 0.754 -2.546 16.265 1.00 95.06 124 THR A C 1
ATOM 871 O O . THR A 1 124 ? 0.699 -3.391 17.160 1.00 95.06 124 THR A O 1
ATOM 874 N N . GLY A 1 125 ? 1.846 -1.833 15.990 1.00 94.31 125 GLY A N 1
ATOM 875 C CA . GLY A 1 125 ? 3.174 -2.150 16.497 1.00 94.31 125 GLY A CA 1
ATOM 876 C C . GLY A 1 125 ? 3.812 -3.334 15.765 1.00 94.31 125 GLY A C 1
ATOM 877 O O . GLY A 1 125 ? 3.184 -3.985 14.926 1.00 94.31 125 GLY A O 1
ATOM 878 N N . ASP A 1 126 ? 5.078 -3.605 16.097 1.00 95.38 126 ASP A N 1
ATOM 879 C CA . ASP A 1 126 ? 5.857 -4.680 15.472 1.00 95.38 126 ASP A CA 1
ATOM 880 C C . ASP A 1 126 ? 5.486 -6.076 15.999 1.00 95.38 126 ASP A C 1
ATOM 882 O O . ASP A 1 126 ? 5.377 -7.022 15.227 1.00 95.38 126 ASP A O 1
ATOM 886 N N . ALA A 1 127 ? 5.257 -6.220 17.306 1.00 95.81 127 ALA A N 1
ATOM 887 C CA . ALA A 1 127 ? 4.917 -7.506 17.909 1.00 95.81 127 ALA A CA 1
ATOM 888 C C . ALA A 1 127 ? 3.429 -7.840 17.698 1.00 95.81 127 ALA A C 1
ATOM 890 O O . ALA A 1 127 ? 2.557 -7.338 18.411 1.00 95.81 127 ALA A O 1
ATOM 891 N N . LEU A 1 128 ? 3.137 -8.719 16.737 1.00 94.31 128 LEU A N 1
ATOM 892 C CA . LEU A 1 128 ? 1.785 -9.183 16.433 1.00 94.31 128 LEU A CA 1
ATOM 893 C C . LEU A 1 128 ? 1.502 -10.524 17.103 1.00 94.31 128 LEU A C 1
ATOM 895 O O . LEU A 1 128 ? 2.133 -11.529 16.783 1.00 94.31 128 LEU A O 1
ATOM 899 N N . ALA A 1 129 ? 0.498 -10.554 17.977 1.00 94.06 129 ALA A N 1
ATOM 900 C CA . ALA A 1 129 ? -0.069 -11.799 18.480 1.00 94.06 129 ALA A CA 1
ATOM 901 C C . ALA A 1 129 ? -0.978 -12.415 17.405 1.00 94.06 129 ALA A C 1
ATOM 903 O O . ALA A 1 129 ? -2.069 -11.904 17.134 1.00 94.06 129 ALA A O 1
ATOM 904 N N . LEU A 1 130 ? -0.524 -13.502 16.785 1.00 94.12 130 LEU A N 1
ATOM 905 C CA . LEU A 1 130 ? -1.296 -14.221 15.784 1.00 94.12 130 LEU A CA 1
ATOM 906 C C . LEU A 1 130 ? -2.306 -15.157 16.453 1.00 94.12 130 LEU A C 1
ATOM 908 O O . LEU A 1 130 ? -1.934 -15.925 17.349 1.00 94.12 130 LEU A O 1
ATOM 912 N N . PRO A 1 131 ? -3.573 -15.140 16.007 1.00 94.56 131 PRO A N 1
ATOM 913 C CA . PRO A 1 131 ? -4.508 -16.193 16.367 1.00 94.56 131 PRO A CA 1
ATOM 914 C C . PRO A 1 131 ? -4.089 -17.526 15.715 1.00 94.56 131 PRO A C 1
ATOM 916 O O . PRO A 1 131 ? -3.155 -17.587 14.904 1.00 94.56 131 PRO A O 1
ATOM 919 N N . ALA A 1 132 ? -4.784 -18.612 16.063 1.00 92.31 132 ALA A N 1
ATOM 920 C CA . ALA A 1 132 ? -4.577 -19.886 15.381 1.00 92.31 132 ALA A CA 1
ATOM 921 C C . ALA A 1 132 ? -4.850 -19.749 13.870 1.00 92.31 132 ALA A C 1
ATOM 923 O O . ALA A 1 132 ? -5.584 -18.862 13.434 1.00 92.31 132 ALA A O 1
ATOM 924 N N . GLU A 1 133 ? -4.248 -20.621 13.064 1.00 93.06 133 GLU A N 1
ATOM 925 C CA . GLU A 1 133 ? -4.476 -20.621 11.617 1.00 93.06 133 GLU A CA 1
ATOM 926 C C . GLU A 1 133 ? -5.974 -20.779 11.294 1.00 93.06 133 GLU A C 1
ATOM 928 O O . GLU A 1 133 ? -6.703 -21.527 11.948 1.00 93.06 133 GLU A O 1
ATOM 933 N N . GLY A 1 134 ? -6.442 -20.029 10.300 1.00 92.75 134 GLY A N 1
ATOM 934 C CA . GLY A 1 134 ? -7.848 -19.919 9.924 1.00 92.75 134 GLY A CA 1
ATOM 935 C C . GLY A 1 134 ? -8.681 -18.997 10.821 1.00 92.75 134 GLY A C 1
ATOM 936 O O . GLY A 1 134 ? -9.879 -18.864 10.578 1.00 92.75 134 GLY A O 1
ATOM 937 N N . GLN A 1 135 ? -8.092 -18.360 11.838 1.00 94.75 135 GLN A N 1
ATOM 938 C CA . GLN A 1 135 ? -8.818 -17.493 12.769 1.00 94.75 135 GLN A CA 1
ATOM 939 C C . GLN A 1 135 ? -8.470 -16.010 12.611 1.00 94.75 135 GLN A C 1
ATOM 941 O O . GLN A 1 135 ? -7.422 -15.622 12.086 1.00 94.75 135 GLN A O 1
ATOM 946 N N . THR A 1 136 ? -9.365 -15.182 13.148 1.00 96.50 136 THR A N 1
ATOM 947 C CA . THR A 1 136 ? -9.215 -13.733 13.262 1.00 96.50 136 THR A CA 1
ATOM 948 C C . THR A 1 136 ? -9.338 -13.327 14.725 1.00 96.50 136 THR A C 1
ATOM 950 O O . THR A 1 136 ? -10.289 -13.714 15.402 1.00 96.50 136 THR A O 1
ATOM 953 N N . SER A 1 137 ? -8.399 -12.520 15.211 1.00 95.94 137 SER A N 1
ATOM 954 C CA . SER A 1 137 ? -8.508 -11.818 16.487 1.00 95.94 137 SER A CA 1
ATOM 955 C C . SER A 1 137 ? -8.860 -10.353 16.244 1.00 95.94 137 SER A C 1
ATOM 957 O O . SER A 1 137 ? -8.506 -9.776 15.215 1.00 95.94 137 SER A O 1
ATOM 959 N N . THR A 1 138 ? -9.565 -9.742 17.195 1.00 96.31 138 THR A N 1
ATOM 960 C CA . THR A 1 138 ? -9.939 -8.325 17.132 1.00 96.31 138 THR A CA 1
ATOM 961 C C . THR A 1 138 ? -9.511 -7.590 18.390 1.00 96.31 138 THR A C 1
ATOM 963 O O . THR A 1 138 ? -9.670 -8.108 19.494 1.00 96.31 138 THR A O 1
ATOM 966 N N . ALA A 1 139 ? -9.021 -6.365 18.236 1.00 95.06 139 ALA A N 1
ATOM 967 C CA . ALA A 1 139 ? -8.661 -5.487 19.339 1.00 95.06 139 ALA A CA 1
ATOM 968 C C . ALA A 1 139 ? -8.964 -4.025 18.999 1.00 95.06 139 ALA A C 1
ATOM 970 O O . ALA A 1 139 ? -9.149 -3.670 17.839 1.00 95.06 139 ALA A O 1
ATOM 971 N N . GLN A 1 140 ? -8.981 -3.170 20.017 1.00 96.44 140 GLN A N 1
ATOM 972 C CA . GLN A 1 140 ? -8.993 -1.720 19.840 1.00 96.44 140 GLN A CA 1
ATOM 973 C C . GLN A 1 140 ? -7.573 -1.168 19.993 1.00 96.44 140 GLN A C 1
ATOM 975 O O . GLN A 1 140 ? -6.765 -1.691 20.774 1.00 96.44 140 GLN A O 1
ATOM 980 N N . ARG A 1 141 ? -7.260 -0.125 19.228 1.00 96.06 141 ARG A N 1
ATOM 981 C CA . ARG A 1 141 ? -6.014 0.639 19.324 1.00 96.06 141 ARG A CA 1
ATOM 982 C C . ARG A 1 141 ? -6.315 2.126 19.311 1.00 96.06 141 ARG A C 1
ATOM 984 O O . ARG A 1 141 ? -7.252 2.574 18.660 1.00 96.06 141 ARG A O 1
ATOM 991 N N . GLU A 1 142 ? -5.487 2.869 20.028 1.00 94.69 142 GLU A N 1
ATOM 992 C CA . GLU A 1 142 ? -5.544 4.321 20.087 1.00 94.69 142 GLU A CA 1
ATOM 993 C C . GLU A 1 142 ? -4.235 4.888 19.549 1.00 94.69 142 GLU A C 1
ATOM 995 O O . GLU A 1 142 ? -3.161 4.373 19.862 1.00 94.69 142 GLU A O 1
ATOM 1000 N N . THR A 1 143 ? -4.323 5.971 18.787 1.00 93.44 143 THR A N 1
ATOM 1001 C CA . THR A 1 143 ? -3.169 6.794 18.415 1.00 93.44 143 THR A CA 1
ATOM 1002 C C . THR A 1 143 ? -3.459 8.251 18.746 1.00 93.44 143 THR A C 1
ATOM 1004 O O . THR A 1 143 ? -4.611 8.689 18.729 1.00 93.44 143 THR A O 1
ATOM 1007 N N . SER A 1 144 ? -2.422 8.997 19.106 1.00 91.88 144 SER A N 1
ATOM 1008 C CA . SER A 1 144 ? -2.544 10.415 19.433 1.00 91.88 144 SER A CA 1
ATOM 1009 C C . SER A 1 144 ? -2.547 11.257 18.161 1.00 91.88 144 SER A C 1
ATOM 1011 O O . SER A 1 144 ? -1.776 10.999 17.240 1.00 91.88 144 SER A O 1
ATOM 1013 N N . TRP A 1 145 ? -3.346 12.319 18.158 1.00 90.31 145 TRP A N 1
ATOM 1014 C CA . TRP A 1 145 ? -3.253 13.412 17.188 1.00 90.31 145 TRP A CA 1
ATOM 1015 C C . TRP A 1 145 ? -3.153 14.745 17.939 1.00 90.31 145 TRP A C 1
ATOM 1017 O O . TRP A 1 145 ? -3.225 14.771 19.169 1.00 90.31 145 TRP A O 1
ATOM 1027 N N . ALA A 1 146 ? -2.991 15.856 17.215 1.00 87.81 146 ALA A N 1
ATOM 1028 C CA . ALA A 1 146 ? -2.679 17.171 17.787 1.00 87.81 146 ALA A CA 1
ATOM 1029 C C . ALA A 1 146 ? -3.564 17.588 18.981 1.00 87.81 146 ALA A C 1
ATOM 1031 O O . ALA A 1 146 ? -3.070 18.232 19.904 1.00 87.81 146 ALA A O 1
ATOM 1032 N N . TYR A 1 147 ? -4.845 17.197 18.993 1.00 88.81 147 TYR A N 1
ATOM 1033 C CA . TYR A 1 147 ? -5.818 17.647 19.996 1.00 88.81 147 TYR A CA 1
ATOM 1034 C C . TYR A 1 147 ? -6.607 16.515 20.681 1.00 88.81 147 TYR A C 1
ATOM 1036 O O . TYR A 1 147 ? -7.612 16.760 21.362 1.00 88.81 147 TYR A O 1
ATOM 1044 N N . GLY A 1 148 ? -6.157 15.264 20.554 1.00 91.88 148 GLY A N 1
ATOM 1045 C CA . GLY A 1 148 ? -6.800 14.134 21.222 1.00 91.88 148 GLY A CA 1
ATOM 1046 C C . GLY A 1 148 ? -6.342 12.771 20.717 1.00 91.88 148 GLY A C 1
ATOM 1047 O O . GLY A 1 148 ? -5.147 12.546 20.526 1.00 91.88 148 GLY A O 1
ATOM 1048 N N . LYS A 1 149 ? -7.287 11.841 20.534 1.00 94.38 149 LYS A N 1
ATOM 1049 C CA . LYS A 1 149 ? -6.994 10.467 20.099 1.00 94.38 149 LYS A CA 1
ATOM 1050 C C . LYS A 1 149 ? -7.870 10.019 18.941 1.00 94.38 149 LYS A C 1
ATOM 1052 O O . LYS A 1 149 ? -9.051 10.347 18.906 1.00 94.38 149 LYS A O 1
ATOM 1057 N N . GLU A 1 150 ? -7.307 9.208 18.064 1.00 95.69 150 GLU A N 1
ATOM 1058 C CA . GLU A 1 150 ? -8.030 8.430 17.064 1.00 95.69 150 GLU A CA 1
ATOM 1059 C C . GLU A 1 150 ? -8.150 6.980 17.552 1.00 95.69 150 GLU A C 1
ATOM 1061 O O . GLU A 1 150 ? -7.173 6.413 18.053 1.00 95.69 150 GLU A O 1
ATOM 1066 N N . LEU A 1 151 ? -9.334 6.384 17.414 1.00 96.75 151 LEU A N 1
ATOM 1067 C CA . LEU A 1 151 ? -9.599 4.994 17.785 1.00 96.75 151 LEU A CA 1
ATOM 1068 C C . LEU A 1 151 ? -9.750 4.129 16.536 1.00 96.75 151 LEU A C 1
ATOM 1070 O O . LEU A 1 151 ? -10.408 4.511 15.563 1.00 96.75 151 LEU A O 1
ATOM 1074 N N . TYR A 1 152 ? -9.164 2.938 16.602 1.00 98.00 152 TYR A N 1
ATOM 1075 C CA . TYR A 1 152 ? -9.128 1.972 15.519 1.00 98.00 152 TYR A CA 1
ATOM 1076 C C . TYR A 1 152 ? -9.539 0.586 16.006 1.00 98.00 152 TYR A C 1
ATOM 1078 O O . TYR A 1 152 ? -8.904 0.009 16.891 1.00 98.00 152 TYR A O 1
ATOM 1086 N N . ALA A 1 153 ? -10.528 0.003 15.330 1.00 98.06 153 ALA A N 1
ATOM 1087 C CA . ALA A 1 153 ? -10.755 -1.430 15.372 1.00 98.06 153 ALA A CA 1
ATOM 1088 C C . ALA A 1 153 ? -9.686 -2.127 14.520 1.00 98.06 153 ALA A C 1
ATOM 1090 O O . ALA A 1 153 ? -9.522 -1.823 13.337 1.00 98.06 153 ALA A O 1
ATOM 1091 N N . VAL A 1 154 ? -8.971 -3.069 15.125 1.00 98.19 154 VAL A N 1
ATOM 1092 C CA . VAL A 1 154 ? -7.902 -3.853 14.504 1.00 98.19 154 VAL A CA 1
ATOM 1093 C C . VAL A 1 154 ? -8.346 -5.300 14.417 1.00 98.19 154 VAL A C 1
ATOM 1095 O O . VAL A 1 154 ? -8.694 -5.890 15.436 1.00 98.19 154 VAL A O 1
ATOM 1098 N N . ALA A 1 155 ? -8.301 -5.882 13.224 1.00 98.25 155 ALA A N 1
ATOM 1099 C CA . ALA A 1 155 ? -8.506 -7.303 12.993 1.00 98.25 155 ALA A CA 1
ATOM 1100 C C . ALA A 1 155 ? -7.219 -7.923 12.440 1.00 98.25 155 ALA A C 1
ATOM 1102 O O . ALA A 1 155 ? -6.718 -7.491 11.401 1.00 98.25 155 ALA A O 1
ATOM 1103 N N . ILE A 1 156 ? -6.691 -8.934 13.127 1.00 98.00 156 ILE A N 1
ATOM 1104 C CA . ILE A 1 156 ? -5.517 -9.699 12.697 1.00 98.00 156 ILE A CA 1
ATOM 1105 C C . ILE A 1 156 ? -5.999 -11.095 12.331 1.00 98.00 156 ILE A C 1
ATOM 1107 O O . ILE A 1 156 ? -6.546 -11.804 13.169 1.00 98.00 156 ILE A O 1
ATOM 1111 N N . THR A 1 157 ? -5.805 -11.489 11.081 1.00 97.62 157 THR A N 1
ATOM 1112 C CA . THR A 1 157 ? -6.182 -12.809 10.572 1.00 97.62 157 THR A CA 1
ATOM 1113 C C . THR A 1 157 ? -4.931 -13.592 10.231 1.00 97.62 157 THR A C 1
ATOM 1115 O O . THR A 1 157 ? -4.088 -13.107 9.479 1.00 97.62 157 THR A O 1
ATOM 1118 N N . HIS A 1 158 ? -4.831 -14.808 10.757 1.00 96.44 158 HIS A N 1
ATOM 1119 C CA . HIS A 1 158 ? -3.837 -15.782 10.330 1.00 96.44 158 HIS A CA 1
ATOM 1120 C C . HIS A 1 158 ? -4.531 -16.730 9.357 1.00 96.44 158 HIS A C 1
ATOM 1122 O O . HIS A 1 158 ? -5.216 -17.662 9.766 1.00 96.44 158 HIS A O 1
ATOM 1128 N N . ALA A 1 159 ? -4.452 -16.425 8.067 1.00 94.12 159 ALA A N 1
ATOM 1129 C CA . ALA A 1 159 ? -5.128 -17.198 7.038 1.00 94.12 159 ALA A CA 1
ATOM 1130 C C . ALA A 1 159 ? -4.415 -18.535 6.787 1.00 94.12 159 ALA A C 1
ATOM 1132 O O . ALA A 1 159 ? -3.237 -18.707 7.108 1.00 94.12 159 ALA A O 1
ATOM 1133 N N . ALA A 1 160 ? -5.148 -19.472 6.182 1.00 87.00 160 ALA A N 1
ATOM 1134 C CA . ALA A 1 160 ? -4.590 -20.752 5.774 1.00 87.00 160 ALA A CA 1
ATOM 1135 C C . ALA A 1 160 ? -3.417 -20.557 4.797 1.00 87.00 160 ALA A C 1
ATOM 1137 O O . ALA A 1 160 ? -3.465 -19.684 3.927 1.00 87.00 160 ALA A O 1
ATOM 1138 N N . GLY A 1 161 ? -2.363 -21.362 4.936 1.00 86.38 161 GLY A N 1
ATOM 1139 C CA . GLY A 1 161 ? -1.151 -21.219 4.120 1.00 86.38 161 GLY A CA 1
ATOM 1140 C C . GLY A 1 161 ? -0.218 -20.098 4.592 1.00 86.38 161 GLY A C 1
ATOM 1141 O O . GLY A 1 161 ? 0.693 -19.706 3.865 1.00 86.38 161 GLY A O 1
ATOM 1142 N N . GLY A 1 162 ? -0.432 -19.590 5.809 1.00 90.31 162 GLY A N 1
ATOM 1143 C CA . GLY A 1 162 ? 0.477 -18.683 6.505 1.00 90.31 162 GLY A CA 1
ATOM 1144 C C . GLY A 1 162 ? 0.395 -17.218 6.082 1.00 90.31 162 GLY A C 1
ATOM 1145 O O . GLY A 1 162 ? 1.245 -16.439 6.512 1.00 90.31 162 GLY A O 1
ATOM 1146 N N . GLU A 1 163 ? -0.561 -16.817 5.238 1.00 96.44 163 GLU A N 1
ATOM 1147 C CA . GLU A 1 163 ? -0.823 -15.400 4.955 1.00 96.44 163 GLU A CA 1
ATOM 1148 C C . GLU A 1 163 ? -1.324 -14.694 6.223 1.00 96.44 163 GLU A C 1
ATOM 1150 O O . GLU A 1 163 ? -2.149 -15.221 6.970 1.00 96.44 163 GLU A O 1
ATOM 1155 N N . ILE A 1 164 ? -0.835 -13.480 6.462 1.00 97.62 164 ILE A N 1
ATOM 1156 C CA . ILE A 1 164 ? -1.281 -12.651 7.585 1.00 97.62 164 ILE A CA 1
ATOM 1157 C C . ILE A 1 164 ? -2.023 -11.450 7.019 1.00 97.62 164 ILE A C 1
ATOM 1159 O O . ILE A 1 164 ? -1.482 -10.740 6.171 1.00 97.62 164 ILE A O 1
ATOM 1163 N N . ARG A 1 165 ? -3.242 -11.199 7.507 1.00 98.19 165 ARG A N 1
ATOM 1164 C CA . ARG A 1 165 ? -3.988 -9.975 7.198 1.00 98.19 165 ARG A CA 1
ATOM 1165 C C . ARG A 1 165 ? -4.122 -9.104 8.427 1.00 98.19 165 ARG A C 1
ATOM 1167 O O . ARG A 1 165 ? -4.512 -9.592 9.484 1.00 98.19 165 ARG A O 1
ATOM 1174 N N . VAL A 1 166 ? -3.841 -7.818 8.280 1.00 98.38 166 VAL A N 1
ATOM 1175 C CA . VAL A 1 166 ? -3.997 -6.822 9.340 1.00 98.38 166 VAL A CA 1
ATOM 1176 C C . VAL A 1 166 ? -4.893 -5.718 8.813 1.00 98.38 166 VAL A C 1
ATOM 1178 O O . VAL A 1 166 ? -4.467 -4.929 7.973 1.00 98.38 166 VAL A O 1
ATOM 1181 N N . LYS A 1 167 ? -6.133 -5.668 9.299 1.00 98.38 167 LYS A N 1
ATOM 1182 C CA . LYS A 1 167 ? -7.117 -4.653 8.928 1.00 98.38 167 LYS A CA 1
ATOM 1183 C C . LYS A 1 167 ? -7.330 -3.675 10.071 1.00 98.38 167 LYS A C 1
ATOM 1185 O O . LYS A 1 167 ? -7.655 -4.070 11.184 1.00 98.38 167 LYS A O 1
ATOM 1190 N N . LEU A 1 168 ? -7.208 -2.396 9.763 1.00 98.06 168 LEU A N 1
ATOM 1191 C CA . LEU A 1 168 ? -7.562 -1.270 10.607 1.00 98.06 168 LEU A CA 1
ATOM 1192 C C . LEU A 1 168 ? -8.832 -0.629 10.076 1.00 98.06 168 LEU A C 1
ATOM 1194 O O . LEU A 1 168 ? -8.968 -0.416 8.876 1.00 98.06 168 LEU A O 1
ATOM 1198 N N . THR A 1 169 ? -9.758 -0.295 10.961 1.00 98.00 169 THR A N 1
ATOM 1199 C CA . THR A 1 169 ? -10.922 0.532 10.638 1.00 98.00 169 THR A CA 1
ATOM 1200 C C . THR A 1 169 ? -11.023 1.628 11.674 1.00 98.00 169 THR A C 1
ATOM 1202 O O . THR A 1 169 ? -11.111 1.343 12.866 1.00 98.00 169 THR A O 1
ATOM 1205 N N . LYS A 1 170 ? -10.990 2.878 11.224 1.00 97.62 170 LYS A N 1
ATOM 1206 C CA . LYS A 1 170 ? -11.130 4.031 12.102 1.00 97.62 170 LYS A CA 1
ATOM 1207 C C . LYS A 1 170 ? -12.558 4.103 12.625 1.00 97.62 170 LYS A C 1
ATOM 1209 O O . LYS A 1 170 ? -13.494 4.180 11.831 1.00 97.62 170 LYS A O 1
ATOM 1214 N N . THR A 1 171 ? -12.729 4.081 13.940 1.00 97.12 171 THR A N 1
ATOM 1215 C CA . THR A 1 171 ? -14.052 4.038 14.580 1.00 97.12 171 THR A CA 1
ATOM 1216 C C . THR A 1 171 ? -14.446 5.358 15.216 1.00 97.12 171 THR A C 1
ATOM 1218 O O . THR A 1 171 ? -15.632 5.664 15.265 1.00 97.12 171 THR A O 1
ATOM 1221 N N . GLU A 1 172 ? -13.484 6.149 15.691 1.00 94.75 172 GLU A N 1
ATOM 1222 C CA . GLU A 1 172 ? -13.781 7.392 16.407 1.00 94.75 172 GLU A CA 1
ATOM 1223 C C . GLU A 1 172 ? -12.603 8.374 16.369 1.00 94.75 172 GLU A C 1
ATOM 1225 O O . GLU A 1 172 ? -11.442 7.973 16.277 1.00 94.75 172 GLU A O 1
ATOM 1230 N N . ASN A 1 173 ? -12.920 9.666 16.486 1.00 92.06 173 ASN A N 1
ATOM 1231 C CA . ASN A 1 173 ? -11.988 10.723 16.867 1.00 92.06 173 ASN A CA 1
ATOM 1232 C C . ASN A 1 173 ? -12.473 11.341 18.176 1.00 92.06 173 ASN A C 1
ATOM 1234 O O . ASN A 1 173 ? -13.610 11.798 18.258 1.00 92.06 173 ASN A O 1
ATOM 1238 N N . THR A 1 174 ? -11.599 11.420 19.170 1.00 87.75 174 THR A N 1
ATOM 1239 C CA . THR A 1 174 ? -11.862 12.157 20.405 1.00 87.75 174 THR A CA 1
ATOM 1240 C C . THR A 1 174 ? -11.048 13.443 20.410 1.00 87.75 174 THR A C 1
ATOM 1242 O O . THR A 1 174 ? -9.849 13.429 20.114 1.00 87.75 174 THR A O 1
ATOM 1245 N N . THR A 1 175 ? -11.694 14.546 20.782 1.00 82.75 175 THR A N 1
ATOM 1246 C CA . THR A 1 175 ? -11.052 15.837 21.058 1.00 82.75 175 THR A CA 1
ATOM 1247 C C . THR A 1 175 ? -11.104 16.063 22.560 1.00 82.75 175 THR A C 1
ATOM 1249 O O . THR A 1 175 ? -12.169 15.949 23.164 1.00 82.75 175 THR A O 1
ATOM 1252 N N . ARG A 1 176 ? -9.957 16.344 23.185 1.00 78.19 176 ARG A N 1
ATOM 1253 C CA . ARG A 1 176 ? -9.872 16.556 24.644 1.00 78.19 176 ARG A CA 1
ATOM 1254 C C . ARG A 1 176 ? -9.422 17.960 25.031 1.00 78.19 176 ARG A C 1
ATOM 1256 O O . ARG A 1 176 ? -9.379 18.274 26.217 1.00 78.19 176 ARG A O 1
ATOM 1263 N N . THR A 1 177 ? -9.088 18.804 24.061 1.00 78.25 177 THR A N 1
ATOM 1264 C CA . THR A 1 177 ? -8.734 20.201 24.320 1.00 78.25 177 THR A CA 1
ATOM 1265 C C . THR A 1 177 ? -9.972 21.053 24.607 1.00 78.25 177 THR A C 1
ATOM 1267 O O . THR A 1 177 ? -10.926 20.980 23.829 1.00 78.25 177 THR A O 1
ATOM 1270 N N . PRO A 1 178 ? -9.949 21.894 25.660 1.00 81.81 178 PRO A N 1
ATOM 1271 C CA . PRO A 1 178 ? -10.988 22.891 25.912 1.00 81.81 178 PRO A CA 1
ATOM 1272 C C . PRO A 1 178 ? -11.166 23.879 24.742 1.00 81.81 178 PRO A C 1
ATOM 1274 O O . PRO A 1 178 ? -10.250 24.010 23.917 1.00 81.81 178 PRO A O 1
ATOM 1277 N N . PRO A 1 179 ? -12.304 24.598 24.678 1.00 83.69 179 PRO A N 1
ATOM 1278 C CA . PRO A 1 179 ? -12.482 25.728 23.765 1.00 83.69 179 PRO A CA 1
ATOM 1279 C C . PRO A 1 179 ? -11.379 26.775 23.946 1.00 83.69 179 PRO A C 1
ATOM 1281 O O . PRO A 1 179 ? -10.894 26.967 25.063 1.00 83.69 179 PRO A O 1
ATOM 1284 N N . SER A 1 180 ? -10.973 27.433 22.859 1.00 86.50 180 SER A N 1
ATOM 1285 C CA . SER A 1 180 ? -10.028 28.557 22.938 1.00 86.50 180 SER A CA 1
ATOM 1286 C C . SER A 1 180 ? -10.659 29.769 23.632 1.00 86.50 180 SER A C 1
ATOM 1288 O O . SER A 1 180 ? -11.848 30.041 23.456 1.00 86.50 180 SER A O 1
ATOM 1290 N N . GLY A 1 181 ? -9.863 30.507 24.405 1.00 86.31 181 GLY A N 1
ATOM 1291 C CA . GLY A 1 181 ? -10.245 31.802 24.967 1.00 86.31 181 GLY A CA 1
ATOM 1292 C C . GLY A 1 181 ? -10.317 32.900 23.900 1.00 86.31 181 GLY A C 1
ATOM 1293 O O . GLY A 1 181 ? -9.821 32.736 22.788 1.00 86.31 181 GLY A O 1
ATOM 1294 N N . SER A 1 182 ? -10.916 34.047 24.240 1.00 84.56 182 SER A N 1
ATOM 1295 C CA . SER A 1 182 ? -11.059 35.188 23.315 1.00 84.56 182 SER A CA 1
ATOM 1296 C C . SER A 1 182 ? -9.730 35.795 22.863 1.00 84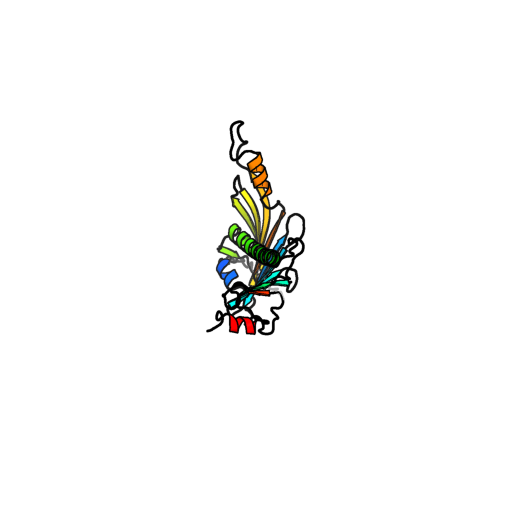.56 182 SER A C 1
ATOM 1298 O O . SER A 1 182 ? -9.679 36.422 21.808 1.00 84.56 182 SER A O 1
ATOM 1300 N N . ASP A 1 183 ? -8.677 35.605 23.659 1.00 87.56 183 ASP A N 1
ATOM 1301 C CA . ASP A 1 183 ? -7.363 36.221 23.457 1.00 87.56 183 ASP A CA 1
ATOM 1302 C C . ASP A 1 183 ? -6.348 35.230 22.853 1.00 87.56 183 ASP A C 1
ATOM 1304 O O . ASP A 1 183 ? -5.196 35.587 22.590 1.00 87.56 183 ASP A O 1
ATOM 1308 N N . ASP A 1 184 ? -6.765 33.980 22.618 1.00 83.25 184 ASP A N 1
ATOM 1309 C CA . ASP A 1 184 ? -5.915 32.949 22.034 1.00 83.25 184 ASP A CA 1
ATOM 1310 C C . ASP A 1 184 ? -5.713 33.212 20.538 1.00 83.25 184 ASP A C 1
ATOM 1312 O O . ASP A 1 184 ? -6.659 33.303 19.756 1.00 83.25 184 ASP A O 1
ATOM 1316 N N . THR A 1 185 ? -4.450 33.288 20.121 1.00 81.12 185 THR A N 1
ATOM 1317 C CA . THR A 1 185 ? -4.057 33.527 18.719 1.00 81.12 185 THR A CA 1
ATOM 1318 C C . THR A 1 185 ? -3.426 32.303 18.049 1.00 81.12 185 THR A C 1
ATOM 1320 O O . THR A 1 185 ? -3.138 32.335 16.856 1.00 81.12 185 THR A O 1
ATOM 1323 N N . VAL A 1 186 ? -3.220 31.213 18.798 1.00 78.06 186 VAL A N 1
ATOM 1324 C CA . VAL A 1 186 ? -2.635 29.944 18.334 1.00 78.06 186 VAL A CA 1
ATOM 1325 C C . VAL A 1 186 ? -3.460 28.786 18.886 1.00 78.06 186 VAL A C 1
ATOM 1327 O O . VAL A 1 186 ? -3.825 28.803 20.057 1.00 78.06 186 VAL A O 1
ATOM 1330 N N . SER A 1 187 ? -3.701 27.747 18.074 1.00 82.06 187 SER A N 1
ATOM 1331 C CA . SER A 1 187 ? -4.581 26.624 18.444 1.00 82.06 187 SER A CA 1
ATOM 1332 C C . SER A 1 187 ? -5.992 27.099 18.796 1.00 82.06 187 SER A C 1
ATOM 1334 O O . SER A 1 187 ? -6.608 26.634 19.758 1.00 82.06 187 SER A O 1
ATOM 1336 N N . THR A 1 188 ? -6.497 28.033 17.992 1.00 89.12 188 THR A N 1
ATOM 1337 C CA . THR A 1 188 ? -7.889 28.479 18.036 1.00 89.12 188 THR A CA 1
ATOM 1338 C C . THR A 1 188 ? -8.830 27.316 17.723 1.00 89.12 188 THR A C 1
ATOM 1340 O O . THR A 1 188 ? -8.426 26.300 17.151 1.00 89.12 188 THR A O 1
ATOM 1343 N N . ASP A 1 189 ? -10.114 27.448 18.044 1.00 87.94 189 ASP A N 1
ATOM 1344 C CA . ASP A 1 189 ? -11.098 26.429 17.656 1.00 87.94 189 ASP A CA 1
ATOM 1345 C C . ASP A 1 189 ? -11.180 26.237 16.129 1.00 87.94 189 ASP A C 1
ATOM 1347 O O . ASP A 1 189 ? -11.415 25.122 15.659 1.00 87.94 189 ASP A O 1
ATOM 1351 N N . GLY A 1 190 ? -10.877 27.284 15.350 1.00 87.38 190 GLY A N 1
ATOM 1352 C CA . GLY A 1 190 ? -10.699 27.192 13.900 1.00 87.38 190 GLY A CA 1
ATOM 1353 C C . GLY A 1 190 ? -9.503 26.322 13.501 1.00 87.38 190 GLY A C 1
ATOM 1354 O O . GLY A 1 190 ? -9.650 25.435 12.660 1.00 87.38 190 GLY A O 1
ATOM 1355 N N . ASP A 1 191 ? -8.347 26.503 14.147 1.00 87.69 191 ASP A N 1
ATOM 1356 C CA . ASP A 1 191 ? -7.159 25.670 13.909 1.00 87.69 191 ASP A CA 1
ATOM 1357 C C . ASP A 1 191 ? -7.427 24.206 14.266 1.00 87.69 191 ASP A C 1
ATOM 1359 O O . ASP A 1 191 ? -7.075 23.299 13.510 1.00 87.69 191 ASP A O 1
ATOM 1363 N N . LYS A 1 192 ? -8.095 23.961 15.400 1.00 88.31 192 LYS A N 1
ATOM 1364 C CA . LYS A 1 192 ? -8.480 22.612 15.838 1.00 88.31 192 LYS A CA 1
ATOM 1365 C C . LYS A 1 192 ? -9.405 21.944 14.827 1.00 88.31 192 LYS A C 1
ATOM 1367 O O . LYS A 1 192 ? -9.189 20.781 14.491 1.00 88.31 192 LYS A O 1
ATOM 1372 N N . ALA A 1 193 ? -10.403 22.672 14.324 1.00 89.06 193 ALA A N 1
ATOM 1373 C CA . ALA A 1 193 ? -11.317 22.171 13.304 1.00 89.06 193 ALA A CA 1
ATOM 1374 C C . ALA A 1 193 ? -10.590 21.873 11.983 1.00 89.06 193 ALA A C 1
ATOM 1376 O O . ALA A 1 193 ? -10.822 20.823 11.387 1.00 89.06 193 ALA A O 1
ATOM 1377 N N . ALA A 1 194 ? -9.666 22.742 11.560 1.00 89.25 194 ALA A N 1
ATOM 1378 C CA . ALA A 1 194 ? -8.850 22.513 10.371 1.00 89.25 194 ALA A CA 1
ATOM 1379 C C . ALA A 1 194 ? -7.966 21.263 10.521 1.00 89.25 194 ALA A C 1
ATOM 1381 O O . ALA A 1 194 ? -7.949 20.419 9.631 1.00 89.25 194 ALA A O 1
ATOM 1382 N N . ARG A 1 195 ? -7.301 21.083 11.672 1.00 90.25 195 ARG A N 1
ATOM 1383 C CA . ARG A 1 195 ? -6.492 19.881 11.950 1.00 90.25 195 ARG A CA 1
ATOM 1384 C C . ARG A 1 195 ? -7.334 18.615 12.050 1.00 90.25 195 ARG A C 1
ATOM 1386 O O . ARG A 1 195 ? -6.892 17.561 11.611 1.00 90.25 195 ARG A O 1
ATOM 1393 N N . LEU A 1 196 ? -8.546 18.704 12.597 1.00 90.19 196 LEU A N 1
ATOM 1394 C CA . LEU A 1 196 ? -9.476 17.576 12.624 1.00 90.19 196 LEU A CA 1
ATOM 1395 C C . LEU A 1 196 ? -9.901 17.171 11.207 1.00 90.19 196 LEU A C 1
ATOM 1397 O O . LEU A 1 196 ? -10.026 15.981 10.933 1.00 90.19 196 LEU A O 1
ATOM 1401 N N . ALA A 1 197 ? -10.094 18.143 10.311 1.00 89.56 197 ALA A N 1
ATOM 1402 C CA . ALA A 1 197 ? -10.452 17.900 8.915 1.00 89.56 197 ALA A CA 1
ATOM 1403 C C . ALA A 1 197 ? -9.311 17.282 8.082 1.00 89.56 197 ALA A C 1
ATOM 1405 O O . ALA A 1 197 ? -9.583 16.684 7.044 1.00 89.56 197 ALA A O 1
ATOM 1406 N N . GLU A 1 198 ? -8.055 17.399 8.528 1.00 90.00 198 GLU A N 1
ATOM 1407 C CA . GLU A 1 198 ? -6.903 16.713 7.921 1.00 90.00 198 GLU A CA 1
ATOM 1408 C C . GLU A 1 198 ? -6.843 15.220 8.284 1.00 90.00 198 GLU A C 1
ATOM 1410 O O . GLU A 1 198 ? -6.182 14.448 7.589 1.00 90.00 198 GLU A O 1
ATOM 1415 N N . LEU A 1 199 ? -7.514 14.795 9.364 1.00 91.81 199 LEU A N 1
ATOM 1416 C CA . LEU A 1 199 ? -7.564 13.385 9.737 1.00 91.81 199 LEU A CA 1
ATOM 1417 C C . LEU A 1 199 ? -8.467 12.595 8.792 1.00 91.81 199 LEU A C 1
ATOM 1419 O O . LEU A 1 199 ? -9.495 13.085 8.325 1.00 91.81 199 LEU A O 1
ATOM 1423 N N . ASP A 1 200 ? -8.157 11.308 8.624 1.00 92.06 200 ASP A N 1
ATOM 1424 C CA . ASP A 1 200 ? -9.047 10.417 7.885 1.00 92.06 200 ASP A CA 1
ATOM 1425 C C . ASP A 1 200 ? -10.460 10.412 8.496 1.00 92.06 200 ASP A C 1
ATOM 1427 O O . ASP A 1 200 ? -10.604 10.360 9.727 1.00 92.06 200 ASP A O 1
ATOM 1431 N N . PRO A 1 201 ? -11.519 10.387 7.674 1.00 93.56 201 PRO A N 1
ATOM 1432 C CA . PRO A 1 201 ? -12.876 10.220 8.167 1.00 93.56 201 PRO A CA 1
ATOM 1433 C C . PRO A 1 201 ? -13.051 8.905 8.933 1.00 93.56 201 PRO A C 1
ATOM 1435 O O . PRO A 1 201 ? -12.471 7.873 8.574 1.00 93.56 201 PRO A O 1
ATOM 1438 N N . VAL A 1 202 ? -13.914 8.921 9.951 1.00 95.44 202 VAL A N 1
ATOM 1439 C CA . VAL A 1 202 ? -14.410 7.693 10.593 1.00 95.44 202 VAL A CA 1
ATOM 1440 C C . VAL A 1 202 ? -15.029 6.777 9.531 1.00 95.44 202 VAL A C 1
ATOM 1442 O O . VAL A 1 202 ? -15.709 7.243 8.620 1.00 95.44 202 VAL A O 1
ATOM 1445 N N . GLY A 1 203 ? -14.767 5.475 9.634 1.00 95.81 203 GLY A N 1
ATOM 1446 C CA . GLY A 1 203 ? -15.148 4.472 8.638 1.00 95.81 203 GLY A CA 1
ATOM 1447 C C . GLY A 1 203 ? -14.070 4.191 7.589 1.00 95.81 203 GLY A C 1
ATOM 1448 O O . GLY A 1 203 ? -14.144 3.168 6.913 1.00 95.81 203 GLY A O 1
ATOM 1449 N N . THR A 1 204 ? -13.033 5.029 7.490 1.00 96.75 204 THR A N 1
ATOM 1450 C CA . THR A 1 204 ? -11.857 4.725 6.663 1.00 96.75 204 THR A CA 1
ATOM 1451 C C . THR A 1 204 ? -11.187 3.448 7.163 1.00 96.75 204 THR A C 1
ATOM 1453 O O . THR A 1 204 ? -10.930 3.293 8.362 1.00 96.75 204 THR A O 1
ATOM 1456 N N . SER A 1 205 ? -10.895 2.529 6.245 1.00 97.56 205 SER A N 1
ATOM 1457 C CA . SER A 1 205 ? -10.218 1.273 6.551 1.00 97.56 205 SER A CA 1
ATOM 1458 C C . SER A 1 205 ? -8.953 1.084 5.727 1.00 97.56 205 SER A C 1
ATOM 1460 O O . SER A 1 205 ? -8.859 1.518 4.579 1.00 97.56 205 SER A O 1
ATOM 1462 N N . ARG A 1 206 ? -7.967 0.430 6.335 1.00 97.75 206 ARG A N 1
ATOM 1463 C CA . ARG A 1 206 ? -6.707 0.041 5.703 1.00 97.75 206 ARG A CA 1
ATOM 1464 C C . ARG A 1 206 ? -6.426 -1.411 6.019 1.00 97.75 206 ARG A C 1
ATOM 1466 O O . ARG A 1 206 ? -6.586 -1.821 7.160 1.00 97.75 206 ARG A O 1
ATOM 1473 N N . GLU A 1 207 ? -6.002 -2.185 5.041 1.00 98.31 207 GLU A N 1
ATOM 1474 C CA . GLU A 1 207 ? -5.673 -3.592 5.222 1.00 98.31 207 GLU A CA 1
ATOM 1475 C C . GLU A 1 207 ? -4.349 -3.919 4.547 1.00 98.31 207 GLU A C 1
ATOM 1477 O O . GLU A 1 207 ? -4.128 -3.558 3.391 1.00 98.31 207 GLU A O 1
ATOM 1482 N N . LEU A 1 208 ? -3.486 -4.623 5.277 1.00 98.19 208 LEU A N 1
ATOM 1483 C CA . LEU A 1 208 ? -2.334 -5.313 4.714 1.00 98.19 208 LEU A CA 1
ATOM 1484 C C . LEU A 1 208 ? -2.659 -6.790 4.581 1.00 98.19 208 LEU A C 1
ATOM 1486 O O . LEU A 1 208 ? -3.059 -7.399 5.568 1.00 98.19 208 LEU A O 1
ATOM 1490 N N . ALA A 1 209 ? -2.431 -7.372 3.408 1.00 97.50 209 ALA A N 1
ATOM 1491 C CA . ALA A 1 209 ? -2.368 -8.819 3.228 1.00 97.50 209 ALA A CA 1
ATOM 1492 C C . ALA A 1 209 ? -0.932 -9.207 2.868 1.00 97.50 209 ALA A C 1
ATOM 1494 O O . ALA A 1 209 ? -0.392 -8.760 1.856 1.00 97.50 209 ALA A O 1
ATOM 1495 N N . ILE A 1 210 ? -0.297 -9.992 3.737 1.00 97.88 210 ILE A N 1
ATOM 1496 C CA . ILE A 1 210 ? 1.134 -10.284 3.699 1.00 97.88 210 ILE A CA 1
ATOM 1497 C C . ILE A 1 210 ? 1.331 -11.748 3.322 1.00 97.88 210 ILE A C 1
ATOM 1499 O O . ILE A 1 210 ? 1.143 -12.656 4.143 1.00 97.88 210 ILE A O 1
ATOM 1503 N N . ALA A 1 211 ? 1.729 -11.972 2.073 1.00 95.56 211 ALA A N 1
ATOM 1504 C CA . ALA A 1 211 ? 1.866 -13.304 1.508 1.00 95.56 211 ALA A CA 1
ATOM 1505 C C . ALA A 1 211 ? 2.954 -14.124 2.223 1.00 95.56 211 ALA A C 1
ATOM 1507 O O . ALA A 1 211 ? 3.957 -13.591 2.700 1.00 95.56 211 ALA A O 1
ATOM 1508 N N . ALA A 1 212 ? 2.754 -15.443 2.276 1.00 92.44 212 ALA A N 1
ATOM 1509 C CA . ALA A 1 212 ? 3.751 -16.414 2.744 1.00 92.44 212 ALA A CA 1
ATOM 1510 C C . ALA A 1 212 ? 4.511 -17.098 1.599 1.00 92.44 212 ALA A C 1
ATOM 1512 O O . ALA A 1 212 ? 5.446 -17.859 1.842 1.00 92.44 212 ALA A O 1
ATOM 1513 N N . ALA A 1 213 ? 4.075 -16.877 0.356 1.00 93.12 213 ALA A N 1
ATOM 1514 C CA . ALA A 1 213 ? 4.632 -17.547 -0.806 1.00 93.12 213 ALA A CA 1
ATOM 1515 C C . ALA A 1 213 ? 6.121 -17.195 -0.987 1.00 93.12 213 ALA A C 1
ATOM 1517 O O . ALA A 1 213 ? 6.519 -16.070 -0.667 1.00 93.12 213 ALA A O 1
ATOM 1518 N N . PRO A 1 214 ? 6.944 -18.104 -1.538 1.00 94.06 214 PRO A N 1
ATOM 1519 C CA . PRO A 1 214 ? 8.327 -17.795 -1.881 1.00 94.06 214 PRO A CA 1
ATOM 1520 C C . PRO A 1 214 ? 8.436 -16.614 -2.852 1.00 94.06 214 PRO A C 1
ATOM 1522 O O . PRO A 1 214 ? 7.620 -16.464 -3.760 1.00 94.06 214 PRO A O 1
ATOM 1525 N N . MET A 1 215 ? 9.480 -15.800 -2.689 1.00 95.62 215 MET A N 1
ATOM 1526 C CA . MET A 1 215 ? 9.831 -14.759 -3.659 1.00 95.62 215 MET A CA 1
ATOM 1527 C C . MET A 1 215 ? 10.181 -15.382 -5.012 1.00 95.62 215 MET A C 1
ATOM 1529 O O . MET A 1 215 ? 10.911 -16.377 -5.067 1.00 95.62 215 MET A O 1
ATOM 1533 N N . ALA A 1 216 ? 9.713 -14.752 -6.090 1.00 95.75 216 ALA A N 1
ATOM 1534 C CA . ALA A 1 216 ? 10.219 -15.015 -7.431 1.00 95.75 216 ALA A CA 1
ATOM 1535 C C . ALA A 1 216 ? 11.692 -14.578 -7.539 1.00 95.75 216 ALA A C 1
ATOM 1537 O O . ALA A 1 216 ? 12.161 -13.739 -6.767 1.00 95.75 216 ALA A O 1
ATOM 1538 N N . GLU A 1 217 ? 12.426 -15.149 -8.494 1.00 95.44 217 GLU A N 1
ATOM 1539 C CA . GLU A 1 217 ? 13.865 -14.889 -8.641 1.00 95.44 217 GLU A CA 1
ATOM 1540 C C . GLU A 1 217 ? 14.165 -13.418 -8.962 1.00 95.44 217 GLU A C 1
ATOM 1542 O O . GLU A 1 217 ? 14.975 -12.789 -8.280 1.00 95.44 217 GLU A O 1
ATOM 1547 N N . SER A 1 218 ? 13.493 -12.864 -9.974 1.00 95.44 218 SER A N 1
ATOM 1548 C CA . SER A 1 218 ? 13.713 -11.501 -10.463 1.00 95.44 218 SER A CA 1
ATOM 1549 C C . SER A 1 218 ? 12.547 -11.007 -11.317 1.00 95.44 218 SER A C 1
ATOM 1551 O O . SER A 1 218 ? 11.717 -11.794 -11.786 1.00 95.44 218 SER A O 1
ATOM 1553 N N . VAL A 1 219 ? 12.507 -9.696 -11.565 1.00 96.25 219 VAL A N 1
ATOM 1554 C CA . VAL A 1 219 ? 11.678 -9.139 -12.642 1.00 96.25 219 VAL A CA 1
ATOM 1555 C C . VAL A 1 219 ? 12.259 -9.579 -13.999 1.00 96.25 219 VAL A C 1
ATOM 1557 O O . VAL A 1 219 ? 13.483 -9.481 -14.173 1.00 96.25 219 VAL A O 1
ATOM 1560 N N . PRO A 1 220 ? 11.437 -10.032 -14.970 1.00 95.94 220 PRO A N 1
ATOM 1561 C CA . PRO A 1 220 ? 11.932 -10.495 -16.266 1.00 95.94 220 PRO A CA 1
ATOM 1562 C C . PRO A 1 220 ? 12.760 -9.434 -16.998 1.00 95.94 220 PRO A C 1
ATOM 1564 O O . PRO A 1 220 ? 12.310 -8.301 -17.163 1.00 95.94 220 PRO A O 1
ATOM 1567 N N . ASP A 1 221 ? 13.934 -9.813 -17.512 1.00 95.94 221 ASP A N 1
ATOM 1568 C CA . ASP A 1 221 ? 14.820 -8.904 -18.262 1.00 95.94 221 ASP A CA 1
ATOM 1569 C C . ASP A 1 221 ? 14.155 -8.301 -19.503 1.00 95.94 221 ASP A C 1
ATOM 1571 O O . ASP A 1 221 ? 14.505 -7.201 -19.929 1.00 95.94 221 ASP A O 1
ATOM 1575 N N . THR A 1 222 ? 13.181 -9.012 -20.072 1.00 96.88 222 THR A N 1
ATOM 1576 C CA . THR A 1 222 ? 12.421 -8.608 -21.258 1.00 96.88 222 THR A CA 1
ATOM 1577 C C . THR A 1 222 ? 11.310 -7.605 -20.957 1.00 96.88 222 THR A C 1
ATOM 1579 O O . THR A 1 222 ? 10.683 -7.112 -21.895 1.00 96.88 222 THR A O 1
ATOM 1582 N N . MET A 1 223 ? 11.029 -7.299 -19.683 1.00 96.12 223 MET A N 1
ATOM 1583 C CA . MET A 1 223 ? 10.029 -6.295 -19.327 1.00 96.12 223 MET A CA 1
ATOM 1584 C C . MET A 1 223 ? 10.432 -4.943 -19.922 1.00 96.12 223 MET A C 1
ATOM 1586 O O . MET A 1 223 ? 11.522 -4.429 -19.668 1.00 96.12 223 MET A O 1
ATOM 1590 N N . SER A 1 224 ? 9.535 -4.378 -20.730 1.00 95.62 224 SER A N 1
ATOM 1591 C CA . SER A 1 224 ? 9.730 -3.075 -21.362 1.00 95.62 224 SER A CA 1
ATOM 1592 C C . SER A 1 224 ? 9.709 -1.959 -20.322 1.00 95.62 224 SER A C 1
ATOM 1594 O O . SER A 1 224 ? 8.805 -1.895 -19.489 1.00 95.62 224 SER A O 1
ATOM 1596 N N . LEU A 1 225 ? 10.670 -1.043 -20.434 1.00 96.06 225 LEU A N 1
ATOM 1597 C CA . LEU A 1 225 ? 10.745 0.192 -19.655 1.00 96.06 225 LEU A CA 1
ATOM 1598 C C . LEU A 1 225 ? 10.351 1.422 -20.490 1.00 96.06 225 LEU A C 1
ATOM 1600 O O . LEU A 1 225 ? 10.675 2.561 -20.156 1.00 96.06 225 LEU A O 1
ATOM 1604 N N . LYS A 1 226 ? 9.598 1.226 -21.579 1.00 94.38 226 LYS A N 1
ATOM 1605 C CA . LYS A 1 226 ? 9.026 2.341 -22.344 1.00 94.38 226 LYS A CA 1
ATOM 1606 C C . LYS A 1 226 ? 8.096 3.178 -21.456 1.00 94.38 226 LYS A C 1
ATOM 1608 O O . LYS A 1 226 ? 7.150 2.645 -20.886 1.00 94.38 226 LYS A O 1
ATOM 1613 N N . GLY A 1 227 ? 8.339 4.488 -21.390 1.00 93.19 227 GLY A N 1
ATOM 1614 C CA . GLY A 1 227 ? 7.574 5.410 -20.537 1.00 93.19 227 GLY A CA 1
ATOM 1615 C C . GLY A 1 227 ? 8.051 5.454 -19.082 1.00 93.19 227 GLY A C 1
ATOM 1616 O O . GLY A 1 227 ? 7.456 6.159 -18.270 1.00 93.19 227 GLY A O 1
ATOM 1617 N N . TRP A 1 228 ? 9.128 4.739 -18.751 1.00 96.38 228 TRP A N 1
ATOM 1618 C CA . TRP A 1 228 ? 9.745 4.788 -17.433 1.00 96.38 228 TRP A CA 1
ATOM 1619 C C . TRP A 1 228 ? 10.900 5.780 -17.402 1.00 96.38 228 TRP A C 1
ATOM 1621 O O . TRP A 1 228 ? 11.634 5.950 -18.375 1.00 96.38 228 TRP A O 1
ATOM 1631 N N . MET A 1 229 ? 11.087 6.402 -16.247 1.00 94.88 229 MET A N 1
ATOM 1632 C CA . MET A 1 229 ? 12.190 7.306 -15.965 1.00 94.88 229 MET A CA 1
ATOM 1633 C C . MET A 1 229 ? 13.065 6.718 -14.862 1.00 94.88 229 MET A C 1
ATOM 1635 O O . MET A 1 229 ? 12.566 6.397 -13.787 1.00 94.88 229 MET A O 1
ATOM 1639 N N . SER A 1 230 ? 14.370 6.607 -15.108 1.00 93.88 230 SER A N 1
ATOM 1640 C CA . SER A 1 230 ? 15.341 6.197 -14.087 1.00 93.88 230 SER A CA 1
ATOM 1641 C C . SER A 1 230 ? 15.734 7.385 -13.211 1.00 93.88 230 SER A C 1
ATOM 1643 O O . SER A 1 230 ? 16.199 8.405 -13.721 1.00 93.88 230 SER A O 1
ATOM 1645 N N . ALA A 1 231 ? 15.613 7.244 -11.890 1.00 90.12 231 ALA A N 1
ATOM 1646 C CA . ALA A 1 231 ? 16.034 8.273 -10.941 1.00 90.12 231 ALA A CA 1
ATOM 1647 C C . ALA A 1 231 ? 17.561 8.481 -10.912 1.00 90.12 231 ALA A C 1
ATOM 1649 O O . ALA A 1 231 ? 18.026 9.521 -10.456 1.00 90.12 231 ALA A O 1
ATOM 1650 N N . SER A 1 232 ? 18.353 7.514 -11.392 1.00 85.00 232 SER A N 1
ATOM 1651 C CA . SER A 1 232 ? 19.811 7.657 -11.523 1.00 85.00 232 SER A CA 1
ATOM 16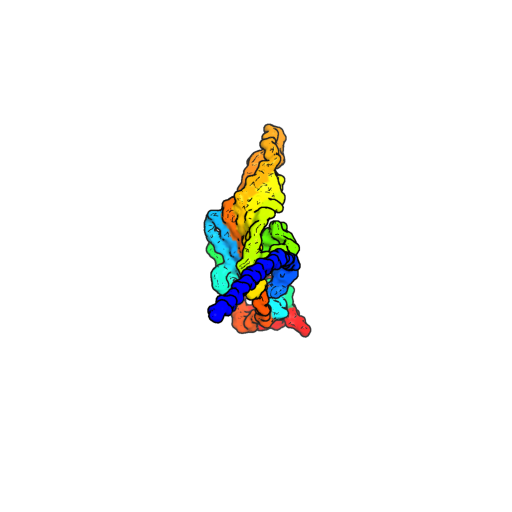52 C C . SER A 1 232 ? 20.238 8.310 -12.842 1.00 85.00 232 SER A C 1
ATOM 1654 O O . SER A 1 232 ? 21.429 8.531 -13.054 1.00 85.00 232 SER A O 1
ATOM 1656 N N . GLY A 1 233 ? 19.299 8.549 -13.765 1.00 84.12 233 GLY A N 1
ATOM 1657 C CA . GLY A 1 233 ? 19.586 8.935 -15.150 1.00 84.12 233 GLY A CA 1
ATOM 1658 C C . GLY A 1 233 ? 20.157 7.799 -16.012 1.00 84.12 233 GLY A C 1
ATOM 1659 O O . GLY A 1 233 ? 20.222 7.937 -17.231 1.00 84.12 233 GLY A O 1
ATOM 1660 N N . LYS A 1 234 ? 20.526 6.658 -15.414 1.00 80.69 234 LYS A N 1
ATOM 1661 C CA . LYS A 1 234 ? 21.007 5.459 -16.110 1.00 80.69 234 LYS A CA 1
ATOM 1662 C C . LYS A 1 234 ? 19.842 4.488 -16.282 1.00 80.69 234 LYS A C 1
ATOM 1664 O O . LYS A 1 234 ? 19.539 3.709 -15.382 1.00 80.69 234 LYS A O 1
ATOM 1669 N N . GLY A 1 235 ? 19.125 4.626 -17.394 1.00 81.62 235 GLY A N 1
ATOM 1670 C CA . GLY A 1 235 ? 18.005 3.756 -17.760 1.00 81.62 235 GLY A CA 1
ATOM 1671 C C . GLY A 1 235 ? 18.370 2.740 -18.842 1.00 81.62 235 GLY A C 1
ATOM 1672 O O . GLY A 1 235 ? 19.497 2.696 -19.327 1.00 81.62 235 GLY A O 1
ATOM 1673 N N . GLY A 1 236 ? 17.380 1.958 -19.259 1.00 88.31 236 GLY A N 1
ATOM 1674 C CA . GLY A 1 236 ? 17.459 1.049 -20.398 1.00 88.31 236 GLY A CA 1
ATOM 1675 C C . GLY A 1 236 ? 16.084 0.896 -21.041 1.00 88.31 236 GLY A C 1
ATOM 1676 O O . GLY A 1 236 ? 15.072 1.236 -20.432 1.00 88.31 236 GLY A O 1
ATOM 1677 N N . ALA A 1 237 ? 16.029 0.395 -22.276 1.00 94.12 237 ALA A N 1
ATOM 1678 C CA . ALA A 1 237 ? 14.750 0.120 -22.943 1.00 94.12 237 ALA A CA 1
ATOM 1679 C C . ALA A 1 237 ? 13.993 -1.059 -22.301 1.00 94.12 237 ALA A C 1
ATOM 1681 O O . ALA A 1 237 ? 12.772 -1.164 -22.422 1.00 94.12 237 ALA A O 1
ATOM 1682 N N . THR A 1 238 ? 14.722 -1.933 -21.609 1.00 96.31 238 THR A N 1
ATOM 1683 C CA . THR A 1 238 ? 14.213 -3.089 -20.876 1.00 96.31 238 THR A CA 1
ATOM 1684 C C . THR A 1 238 ? 14.863 -3.166 -19.501 1.00 96.31 238 THR A C 1
ATOM 1686 O O . THR A 1 238 ? 15.870 -2.501 -19.243 1.00 96.31 238 THR A O 1
ATOM 1689 N N . VAL A 1 239 ? 14.308 -4.004 -18.626 1.00 95.44 239 VAL A N 1
ATOM 1690 C CA . VAL A 1 239 ? 14.883 -4.276 -17.305 1.00 95.44 239 VAL A CA 1
ATOM 1691 C C . VAL A 1 239 ? 16.319 -4.788 -17.409 1.00 95.44 239 VAL A C 1
ATOM 1693 O O . VAL A 1 239 ? 17.183 -4.245 -16.727 1.00 95.44 239 VAL A O 1
ATOM 1696 N N . GLY A 1 240 ? 16.608 -5.744 -18.298 1.00 94.19 240 GLY A N 1
ATOM 1697 C CA . GLY A 1 240 ? 17.970 -6.269 -18.465 1.00 94.19 240 GLY A CA 1
ATOM 1698 C C . GLY A 1 240 ? 18.976 -5.184 -18.852 1.00 94.19 240 GLY A C 1
ATOM 1699 O O . GLY A 1 240 ? 20.001 -5.022 -18.195 1.00 94.19 240 GLY A O 1
ATOM 1700 N N . ALA A 1 241 ? 18.624 -4.344 -19.831 1.00 93.69 241 ALA A N 1
ATOM 1701 C CA . ALA A 1 241 ? 19.470 -3.224 -20.241 1.00 93.69 241 ALA A CA 1
ATOM 1702 C C . ALA A 1 241 ? 19.666 -2.191 -19.115 1.00 93.69 241 ALA A C 1
ATOM 1704 O O . ALA A 1 241 ? 20.745 -1.620 -18.971 1.00 93.69 241 ALA A O 1
ATOM 1705 N N . ALA A 1 242 ? 18.640 -1.948 -18.292 1.00 93.56 242 ALA A N 1
ATOM 1706 C CA . ALA A 1 242 ? 18.757 -1.051 -17.146 1.00 93.56 242 ALA A CA 1
ATOM 1707 C C . ALA A 1 242 ? 19.693 -1.611 -16.061 1.00 93.56 242 ALA A C 1
ATOM 1709 O O . ALA A 1 242 ? 20.452 -0.843 -15.470 1.00 93.56 242 ALA A O 1
ATOM 1710 N N . ARG A 1 243 ? 19.690 -2.933 -15.827 1.00 91.38 243 ARG A N 1
ATOM 1711 C CA . ARG A 1 243 ? 20.627 -3.595 -14.899 1.00 91.38 243 ARG A CA 1
ATOM 1712 C C . ARG A 1 243 ? 22.076 -3.465 -15.366 1.00 91.38 243 ARG A C 1
ATOM 1714 O O . ARG A 1 243 ? 22.946 -3.152 -14.557 1.00 91.38 243 ARG A O 1
ATOM 1721 N N . GLU A 1 244 ? 22.323 -3.667 -16.660 1.00 89.62 244 GLU A N 1
ATOM 1722 C CA . GLU A 1 244 ? 23.649 -3.488 -17.266 1.00 89.62 244 GLU A CA 1
ATOM 1723 C C . GLU A 1 244 ? 24.134 -2.036 -17.151 1.00 89.62 244 GLU A C 1
ATOM 1725 O O . GLU A 1 244 ? 25.296 -1.786 -16.834 1.00 89.62 244 GLU A O 1
ATOM 1730 N N . ALA A 1 245 ? 23.237 -1.069 -17.365 1.00 86.19 245 ALA A N 1
ATOM 1731 C CA . ALA A 1 245 ? 23.575 0.350 -17.351 1.00 86.19 245 ALA A CA 1
ATOM 1732 C C . ALA A 1 245 ? 23.793 0.926 -15.941 1.00 86.19 245 ALA A C 1
ATOM 1734 O O . ALA A 1 245 ? 24.618 1.828 -15.768 1.00 86.19 245 ALA A O 1
ATOM 1735 N N . SER A 1 246 ? 23.041 0.467 -14.933 1.00 79.19 246 SER A N 1
ATOM 1736 C CA . SER A 1 246 ? 23.085 1.056 -13.590 1.00 79.19 246 SER A CA 1
ATOM 1737 C C . SER A 1 246 ? 24.351 0.677 -12.822 1.00 79.19 246 SER A C 1
ATOM 1739 O O . SER A 1 246 ? 24.877 1.506 -12.077 1.00 79.19 246 SER A O 1
ATOM 1741 N N . GLY A 1 247 ? 24.856 -0.546 -13.015 1.00 72.88 247 GLY A N 1
ATOM 1742 C CA . GLY A 1 247 ? 25.896 -1.138 -12.171 1.00 72.88 247 GLY A CA 1
ATOM 1743 C C . GLY A 1 247 ? 25.398 -1.546 -10.776 1.00 72.88 247 GLY A C 1
ATOM 1744 O O . GLY A 1 247 ? 26.129 -2.213 -10.053 1.00 72.88 247 GLY A O 1
ATOM 1745 N N . ASP A 1 248 ? 24.147 -1.224 -10.422 1.00 71.56 248 ASP A N 1
ATOM 1746 C CA . ASP A 1 248 ? 23.517 -1.557 -9.131 1.00 71.56 248 ASP A CA 1
ATOM 1747 C C . ASP A 1 248 ? 23.319 -3.075 -8.964 1.00 71.56 248 ASP A C 1
ATOM 1749 O O . ASP A 1 248 ? 23.168 -3.583 -7.856 1.00 71.56 248 ASP A O 1
ATOM 1753 N N . CYS A 1 249 ? 23.312 -3.806 -10.080 1.00 76.00 249 CYS A N 1
ATOM 1754 C CA . CYS A 1 249 ? 23.113 -5.250 -10.134 1.00 76.00 249 CYS A CA 1
ATOM 1755 C C . CYS A 1 249 ? 24.410 -6.048 -10.325 1.00 76.00 249 CYS A C 1
ATOM 1757 O O . CYS A 1 249 ? 24.347 -7.273 -10.458 1.00 76.00 249 CYS A O 1
ATOM 1759 N N . ALA A 1 250 ? 25.571 -5.383 -10.368 1.00 64.44 250 ALA A N 1
ATOM 1760 C CA . ALA A 1 250 ? 26.857 -6.066 -10.428 1.00 64.44 250 ALA A CA 1
ATOM 1761 C C . ALA A 1 250 ? 27.104 -6.788 -9.093 1.00 64.44 250 ALA A C 1
ATOM 1763 O O . ALA A 1 250 ? 27.114 -6.161 -8.034 1.00 64.44 250 ALA A O 1
ATOM 1764 N N . ARG A 1 251 ? 27.249 -8.115 -9.156 1.00 50.41 251 ARG A N 1
ATOM 1765 C CA . ARG A 1 251 ? 27.694 -8.952 -8.036 1.00 50.41 251 ARG A CA 1
ATOM 1766 C C . ARG A 1 251 ? 29.208 -9.075 -8.042 1.00 50.41 251 ARG A C 1
ATOM 1768 O O . ARG A 1 251 ? 29.758 -9.237 -9.154 1.00 50.41 251 ARG A O 1
#

pLDDT: mean 88.36, std 14.04, range [36.94, 98.38]

Secondary structure (DSSP, 8-state):
---PPP--------------PPEEEEHHHHHHT-SEEEEEEE-SSSPPEEEEEEEBTTS-EEEEESSTT-EEEEEESTTS-EEEETT---TTPPP--SHHHHHHHHHHHHHHHHHHHHHHHHHH-SEEEEPSTTEEEEEEEEEEETTEEEEEEEEEEE-GGG-EEEEEEEEEEEE-PPPPPTT--SS-HHHHHHHHHHSPPTT-EEEEEE--SPPBS---TT-B-TTEEETTS---SBHHHHHHHHSTT--

Radius of gyration: 25.37 Å; chains: 1; bounding box: 58×106×57 Å

Organism: NCBI:txid216778

Sequence (251 aa):
MRVCLPVLALAAAIGAALPATAATVSLNARLEAASSVQVNQVPASGAALVGRVQQFRNGDSLISLGDGEGQPVVLTLCKGKAHLNLEASWPGAPAAKTPEEKQMRAYGMSMAVMGGMAMVQGITGDALALPAEGQTSTAQRETSWAYGKELYAVAITHAAGGEIRVKLTKTENTTRTPPSGSDDTVSTDGDKAARLAELDPVGTSRELAIAAAPMAESVPDTMSLKGWMSASGKGGATVGAAREASGDCAR

Foldseek 3Di:
DDDDDDDDDDDPPPPPPDADQQDKAFPVVLQVQFQKKWKWWDAPDDDIWIWMWGAAPQGKIWIAIDPDVHHTAWIDGSVHFIKGQLPDDDVPQDDDDDSVSSRVSSVVSVCVRVVLVVVLCVFCPGIDRADPEPDKDWDKTWDDDPFGIWIWIWIWHQYPPRKIKIKIFTADDDGDDDADDPPDPPPHPVVVVVRVVVDGDHGIMMMMTGDPDHHHNDDDQAAACVSIDTPVNQADRGNVSSCVRPVSSPD